Protein AF-A0A438IH77-F1 (afdb_monomer_lite)

Sequence (345 aa):
MLPCVQVPLIQYCQQLASTLSSHDTCFTQAADSLFFMHEGLQQARAPIYDVPSAVEVLLTGTYERLPKCVEDVGVQGTLTGDQQKAALKKLDTLVRSKLLEVSLPKEISEVKVSDGTALLCVNGEFKVLVTLGYRGHLSMWRILHLELLVGERGGLVKLEELRRHALGDDLERRMAAAENPFMMLYSVLHELCVALIMDTVIRQEGVLVSMQMNQDGEADSAGLRTPGLKIVYWLDLDKNSGTSDSGSCPFIKVEPGPDLQIKCLHSTFVIDPLTGKEAEFSLDQNCIDVEKLLLRAICCSRYTRLLEIQKELAKNSQICRTMGMFFYIAMQMNLKLTIKRYPDL

InterPro domains:
  IPR013947 Mediator complex, subunit Med14 [PTHR12809] (4-317)
  IPR055122 Mediator complex subunit MED14, N-terminal [PF08638] (6-133)

Organism: Vitis vinifera (NCBI:txid29760)

Structure (mmCIF, N/CA/C/O backbone):
data_AF-A0A438IH77-F1
#
_entry.id   AF-A0A438IH77-F1
#
loop_
_atom_site.group_PDB
_atom_site.id
_atom_site.type_symbol
_atom_site.label_atom_id
_atom_site.label_alt_id
_atom_site.label_comp_id
_atom_site.label_asym_id
_atom_site.label_entity_id
_atom_site.label_seq_id
_atom_site.pdbx_PDB_ins_code
_atom_site.Cartn_x
_atom_site.Cartn_y
_atom_site.Cartn_z
_atom_site.occupancy
_atom_site.B_iso_or_equiv
_atom_site.auth_seq_id
_atom_site.auth_comp_id
_atom_site.auth_asym_id
_atom_site.auth_atom_id
_atom_site.pdbx_PDB_model_num
ATOM 1 N N . MET A 1 1 ? 105.566 -18.110 -27.036 1.00 47.25 1 MET A N 1
ATOM 2 C CA . MET A 1 1 ? 105.552 -17.068 -28.085 1.00 47.25 1 MET A CA 1
ATOM 3 C C . MET A 1 1 ? 104.489 -17.453 -29.120 1.00 47.25 1 MET A C 1
ATOM 5 O O . MET A 1 1 ? 104.822 -18.070 -30.115 1.00 47.25 1 MET A O 1
ATOM 9 N N . LEU A 1 2 ? 103.201 -17.223 -28.824 1.00 49.31 2 LEU A N 1
ATOM 10 C CA . LEU A 1 2 ? 102.073 -17.577 -29.710 1.00 49.31 2 LEU A CA 1
ATOM 11 C C . LEU A 1 2 ? 100.752 -16.766 -29.541 1.00 49.31 2 LEU A C 1
ATOM 13 O O . LEU A 1 2 ? 99.758 -17.209 -30.100 1.00 49.31 2 LEU A O 1
ATOM 17 N N . PRO A 1 3 ? 100.659 -15.599 -28.851 1.00 53.69 3 PRO A N 1
ATOM 18 C CA . PRO A 1 3 ? 99.380 -14.874 -28.789 1.00 53.69 3 PRO A CA 1
ATOM 19 C C . PRO A 1 3 ? 99.167 -13.818 -29.897 1.00 53.69 3 PRO A C 1
ATOM 21 O O . PRO A 1 3 ? 98.045 -13.360 -30.074 1.00 53.69 3 PRO A O 1
ATOM 24 N N . CYS A 1 4 ? 100.186 -13.413 -30.671 1.00 58.22 4 CYS A N 1
ATOM 25 C CA . CYS A 1 4 ? 100.055 -12.233 -31.549 1.00 58.22 4 CYS A CA 1
ATOM 26 C C . CYS A 1 4 ? 99.428 -12.484 -32.937 1.00 58.22 4 CYS A C 1
ATOM 28 O O . CYS A 1 4 ? 99.018 -11.523 -33.579 1.00 58.22 4 CYS A O 1
ATOM 30 N N . VAL A 1 5 ? 99.318 -13.732 -33.415 1.00 59.69 5 VAL A N 1
ATOM 31 C CA . VAL A 1 5 ? 98.792 -14.019 -34.774 1.00 59.69 5 VAL A CA 1
ATOM 32 C C . VAL A 1 5 ? 97.257 -14.128 -34.805 1.00 59.69 5 VAL A C 1
ATOM 34 O O . VAL A 1 5 ? 96.649 -13.951 -35.853 1.00 59.69 5 VAL A O 1
ATOM 37 N N . GLN A 1 6 ? 96.603 -14.357 -33.660 1.00 61.97 6 GLN A N 1
ATOM 38 C CA . GLN A 1 6 ? 95.138 -14.501 -33.580 1.00 61.97 6 GLN A CA 1
ATOM 39 C C . GLN A 1 6 ? 94.386 -13.178 -33.360 1.00 61.97 6 GLN A C 1
ATOM 41 O O . GLN A 1 6 ? 93.178 -13.120 -33.579 1.00 61.97 6 GLN A O 1
ATOM 46 N N . VAL A 1 7 ? 95.081 -12.104 -32.975 1.00 69.94 7 VAL A N 1
ATOM 47 C CA . VAL A 1 7 ? 94.474 -10.789 -32.698 1.00 69.94 7 VAL A CA 1
ATOM 48 C C . VAL A 1 7 ? 93.730 -10.192 -33.910 1.00 69.94 7 VAL A C 1
ATOM 50 O O . VAL A 1 7 ? 92.605 -9.732 -33.718 1.00 69.94 7 VAL A O 1
ATOM 53 N N . PRO A 1 8 ? 94.251 -10.249 -35.156 1.00 77.50 8 PRO A N 1
ATOM 54 C CA . PRO A 1 8 ? 93.550 -9.698 -36.322 1.00 77.50 8 PRO A CA 1
ATOM 55 C C . PRO A 1 8 ? 92.275 -10.476 -36.673 1.00 77.50 8 PRO A C 1
ATOM 57 O O . PRO A 1 8 ? 91.282 -9.886 -37.087 1.00 77.50 8 PRO A O 1
ATOM 60 N N . LEU A 1 9 ? 92.279 -11.800 -36.472 1.00 80.88 9 LEU A N 1
ATOM 61 C CA . LEU A 1 9 ? 91.113 -12.651 -36.723 1.00 80.88 9 LEU A CA 1
ATOM 62 C C . LEU A 1 9 ? 90.006 -12.377 -35.698 1.00 80.88 9 LEU A C 1
ATOM 64 O O . LEU A 1 9 ? 88.838 -12.280 -36.058 1.00 80.88 9 LEU A O 1
ATOM 68 N N . ILE A 1 10 ? 90.377 -12.199 -34.427 1.00 84.50 10 ILE A N 1
ATOM 69 C CA . ILE A 1 10 ? 89.435 -11.834 -33.364 1.00 84.50 10 ILE A CA 1
ATOM 70 C C . ILE A 1 10 ? 88.845 -10.443 -33.630 1.00 84.50 10 ILE A C 1
ATOM 72 O O . ILE A 1 10 ? 87.636 -10.275 -33.503 1.00 84.50 10 ILE A O 1
ATOM 76 N N . GLN A 1 11 ? 89.657 -9.472 -34.061 1.00 82.38 11 GLN A N 1
ATOM 77 C CA . GLN A 1 11 ? 89.170 -8.144 -34.457 1.00 82.38 11 GLN A CA 1
ATOM 78 C C . GLN A 1 11 ? 88.208 -8.213 -35.649 1.00 82.38 11 GLN A C 1
ATOM 80 O O . GLN A 1 11 ? 87.182 -7.538 -35.641 1.00 82.38 11 GLN A O 1
ATOM 85 N N . TYR A 1 12 ? 88.488 -9.062 -36.640 1.00 88.88 12 TYR A N 1
ATOM 86 C CA . TYR A 1 12 ? 87.591 -9.266 -37.776 1.00 88.88 12 TYR A CA 1
ATOM 87 C C . TYR A 1 12 ? 86.263 -9.912 -37.357 1.00 88.88 12 TYR A C 1
ATOM 89 O O . TYR A 1 12 ? 85.197 -9.432 -37.732 1.00 88.88 12 TYR A O 1
ATOM 97 N N . CYS A 1 13 ? 86.297 -10.946 -36.511 1.00 87.69 13 CYS A N 1
ATOM 98 C CA . CYS A 1 13 ? 85.082 -11.549 -35.961 1.00 87.69 13 CYS A CA 1
ATOM 99 C C . CYS A 1 13 ? 84.282 -10.558 -35.098 1.00 87.69 13 CYS A C 1
ATOM 101 O O . CYS A 1 13 ? 83.056 -10.572 -35.142 1.00 87.69 13 CYS A O 1
ATOM 103 N N . GLN A 1 14 ? 84.950 -9.673 -34.349 1.00 88.94 14 GLN A N 1
ATOM 104 C CA . GLN A 1 14 ? 84.295 -8.599 -33.592 1.00 88.94 14 GLN A CA 1
ATOM 105 C C . GLN A 1 14 ? 83.627 -7.569 -34.512 1.00 88.94 14 GLN A C 1
ATOM 107 O O . GLN A 1 14 ? 82.512 -7.139 -34.223 1.00 88.94 14 GLN A O 1
ATOM 112 N N . GLN A 1 15 ? 84.263 -7.210 -35.630 1.00 92.31 15 GLN A N 1
ATOM 113 C CA . GLN A 1 15 ? 83.662 -6.346 -36.651 1.00 92.31 15 GLN A CA 1
ATOM 114 C C . GLN A 1 15 ? 82.469 -7.020 -37.336 1.00 92.31 15 GLN A C 1
ATOM 116 O O . GLN A 1 15 ? 81.451 -6.378 -37.556 1.00 92.31 15 GLN A O 1
ATOM 121 N N . LEU A 1 16 ? 82.555 -8.317 -37.633 1.00 93.75 16 LEU A N 1
ATOM 122 C CA . LEU A 1 16 ? 81.437 -9.062 -38.214 1.00 93.75 16 LEU A CA 1
ATOM 123 C C . LEU A 1 16 ? 80.263 -9.189 -37.227 1.00 93.75 16 LEU A C 1
ATOM 125 O O . LEU A 1 16 ? 79.101 -9.102 -37.611 1.00 93.75 16 LEU A O 1
ATOM 129 N N . ALA A 1 17 ? 80.554 -9.378 -35.939 1.00 94.00 17 ALA A N 1
ATOM 130 C CA . ALA A 1 17 ? 79.530 -9.415 -34.902 1.00 94.00 17 ALA A CA 1
ATOM 131 C C . ALA A 1 17 ? 78.853 -8.047 -34.724 1.00 94.00 17 ALA A C 1
ATOM 133 O O . ALA A 1 17 ? 77.635 -7.988 -34.554 1.00 94.00 17 ALA A O 1
ATOM 134 N N . SER A 1 18 ? 79.610 -6.946 -34.800 1.00 93.94 18 SER A N 1
ATOM 135 C CA . SER A 1 18 ? 79.034 -5.602 -34.706 1.00 93.94 18 SER A CA 1
ATOM 136 C C . SER A 1 18 ? 78.205 -5.240 -35.937 1.00 93.94 18 SER A C 1
ATOM 138 O O . SER A 1 18 ? 77.130 -4.661 -35.779 1.00 93.94 18 SER A O 1
ATOM 140 N N . THR A 1 19 ? 78.624 -5.634 -37.147 1.00 95.50 19 THR A N 1
ATOM 141 C CA . THR A 1 19 ? 77.800 -5.448 -38.350 1.00 95.50 19 THR A CA 1
ATOM 142 C C . THR A 1 19 ? 76.533 -6.290 -38.282 1.00 95.50 19 THR A C 1
ATOM 144 O O . THR A 1 19 ? 75.451 -5.762 -38.528 1.00 95.50 19 THR A O 1
ATOM 147 N N . LEU A 1 20 ? 76.615 -7.555 -37.861 1.00 95.94 20 LEU A N 1
ATOM 148 C CA . LEU A 1 20 ? 75.432 -8.398 -37.685 1.00 95.94 20 LEU A CA 1
ATOM 149 C C . LEU A 1 20 ? 74.459 -7.803 -36.654 1.00 95.94 20 LEU A C 1
ATOM 151 O O . LEU A 1 20 ? 73.262 -7.729 -36.919 1.00 95.94 20 LEU A O 1
ATOM 155 N N . SER A 1 21 ? 74.966 -7.299 -35.525 1.00 95.38 21 SER A N 1
ATOM 156 C CA . SER A 1 21 ? 74.142 -6.612 -34.521 1.00 95.38 21 SER A CA 1
ATOM 157 C C . SER A 1 21 ? 73.509 -5.324 -35.064 1.00 95.38 21 SER A C 1
ATOM 159 O O . SER A 1 21 ? 72.350 -5.025 -34.772 1.00 95.38 21 SER A O 1
ATOM 161 N N . SER A 1 22 ? 74.227 -4.573 -35.904 1.00 95.44 22 SER A N 1
ATOM 162 C CA . SER A 1 22 ? 73.672 -3.389 -36.570 1.00 95.44 22 SER A CA 1
ATOM 163 C C . SER A 1 22 ? 72.559 -3.739 -37.568 1.00 95.44 22 SER A C 1
ATOM 165 O O . SER A 1 22 ? 71.586 -3.001 -37.690 1.00 95.44 22 SER A O 1
ATOM 167 N N . HIS A 1 23 ? 72.650 -4.890 -38.242 1.00 96.00 23 HIS A N 1
ATOM 168 C CA . HIS A 1 23 ? 71.586 -5.361 -39.128 1.00 96.00 23 HIS A CA 1
ATOM 169 C C . HIS A 1 23 ? 70.345 -5.788 -38.342 1.00 96.00 23 HIS A C 1
ATOM 171 O O . HIS A 1 23 ? 69.239 -5.413 -38.717 1.00 96.00 23 HIS A O 1
ATOM 177 N N . ASP A 1 24 ? 70.523 -6.506 -37.234 1.00 96.31 24 ASP A N 1
ATOM 178 C CA . ASP A 1 24 ? 69.422 -6.944 -36.368 1.00 96.31 24 ASP A CA 1
ATOM 179 C C . ASP A 1 24 ? 68.647 -5.756 -35.767 1.00 96.31 24 ASP A C 1
ATOM 181 O O . ASP A 1 24 ? 67.417 -5.671 -35.850 1.00 96.31 24 ASP A O 1
ATOM 185 N N . THR A 1 25 ? 69.376 -4.754 -35.264 1.00 96.12 25 THR A N 1
ATOM 186 C CA . THR A 1 25 ? 68.765 -3.500 -34.794 1.00 96.12 25 THR A CA 1
ATOM 187 C C . THR A 1 25 ? 68.059 -2.743 -35.921 1.00 96.12 25 THR A C 1
ATOM 189 O O . THR A 1 25 ? 66.958 -2.240 -35.708 1.00 96.12 25 THR A O 1
ATOM 192 N N . CYS A 1 26 ? 68.627 -2.710 -37.131 1.00 96.31 26 CYS A N 1
ATOM 193 C CA . CYS A 1 26 ? 67.995 -2.079 -38.291 1.00 96.31 26 CYS A CA 1
ATOM 194 C C . CYS A 1 26 ? 66.689 -2.782 -38.702 1.00 96.31 26 CYS A C 1
ATOM 196 O O . CYS A 1 26 ? 65.698 -2.105 -38.978 1.00 96.31 26 CYS A O 1
ATOM 198 N N . PHE A 1 27 ? 66.643 -4.119 -38.686 1.00 97.12 27 PHE A N 1
ATOM 199 C CA . PHE A 1 27 ? 65.413 -4.868 -38.960 1.00 97.12 27 PHE A CA 1
ATOM 200 C C . PHE A 1 27 ? 64.329 -4.591 -37.920 1.00 97.12 27 PHE A C 1
ATOM 202 O O . PHE A 1 27 ? 63.173 -4.385 -38.288 1.00 97.12 27 PHE A O 1
ATOM 209 N N . THR A 1 28 ? 64.709 -4.522 -36.644 1.00 96.12 28 THR A N 1
ATOM 210 C CA . THR A 1 28 ? 63.778 -4.197 -35.554 1.00 96.12 28 THR A CA 1
ATOM 211 C C . THR A 1 28 ? 63.211 -2.786 -35.728 1.00 96.12 28 THR A C 1
ATOM 213 O O . THR A 1 28 ? 61.998 -2.604 -35.768 1.00 96.12 28 THR A O 1
ATOM 216 N N . GLN A 1 29 ? 64.075 -1.796 -35.971 1.00 96.81 29 GLN A N 1
ATOM 217 C CA . GLN A 1 29 ? 63.665 -0.406 -36.207 1.00 96.81 29 GLN A CA 1
ATOM 218 C C . GLN A 1 29 ? 62.773 -0.247 -37.445 1.00 96.81 29 GLN A C 1
ATOM 220 O O . GLN A 1 29 ? 61.831 0.548 -37.433 1.00 96.81 29 GLN A O 1
ATOM 225 N N . ALA A 1 30 ? 63.054 -0.983 -38.523 1.00 96.88 30 ALA A N 1
ATOM 226 C CA . ALA A 1 30 ? 62.220 -0.973 -39.719 1.00 96.88 30 ALA A CA 1
ATOM 227 C C . ALA A 1 30 ? 60.836 -1.579 -39.444 1.00 96.88 30 ALA A C 1
ATOM 229 O O . ALA A 1 30 ? 59.831 -1.009 -39.869 1.00 96.88 30 ALA A O 1
ATOM 230 N N . ALA A 1 31 ? 60.773 -2.691 -38.706 1.00 96.75 31 ALA A N 1
ATOM 231 C CA . ALA A 1 31 ? 59.512 -3.308 -38.306 1.00 96.75 31 ALA A CA 1
ATOM 232 C C . ALA A 1 31 ? 58.673 -2.360 -37.434 1.00 96.75 31 ALA A C 1
ATOM 234 O O . ALA A 1 31 ? 57.493 -2.157 -37.723 1.00 96.75 31 ALA A O 1
ATOM 235 N N . ASP A 1 32 ? 59.295 -1.710 -36.448 1.00 96.25 32 ASP A N 1
ATOM 236 C CA . ASP A 1 32 ? 58.636 -0.723 -35.589 1.00 96.25 32 ASP A CA 1
ATOM 237 C C . ASP A 1 32 ? 58.118 0.467 -36.406 1.00 96.25 32 ASP A C 1
ATOM 239 O O . ASP A 1 32 ? 56.962 0.872 -36.277 1.00 96.25 32 ASP A O 1
ATOM 243 N N . SER A 1 33 ? 58.940 0.994 -37.318 1.00 95.00 33 SER A N 1
ATOM 244 C CA . SER A 1 33 ? 58.554 2.113 -38.186 1.00 95.00 33 SER A CA 1
ATOM 245 C C . SER A 1 33 ? 57.350 1.764 -39.066 1.00 95.00 33 SER A C 1
ATOM 247 O O . SER A 1 33 ? 56.437 2.576 -39.216 1.00 95.00 33 SER A O 1
ATOM 249 N N . LEU A 1 34 ? 57.313 0.549 -39.624 1.00 94.88 34 LEU A N 1
ATOM 250 C CA . LEU A 1 34 ? 56.173 0.068 -40.408 1.00 94.88 34 LEU A CA 1
ATOM 251 C C . LEU A 1 34 ? 54.916 -0.115 -39.547 1.00 94.88 34 LEU A C 1
ATOM 253 O O . LEU A 1 34 ? 53.821 0.225 -39.998 1.00 94.88 34 LEU A O 1
ATOM 257 N N . PHE A 1 35 ? 55.062 -0.609 -38.315 1.00 93.12 35 PHE A N 1
ATOM 258 C CA . PHE A 1 35 ? 53.950 -0.776 -37.380 1.00 93.12 35 PHE A CA 1
ATOM 259 C C . PHE A 1 35 ? 53.306 0.568 -37.012 1.00 93.12 35 PHE A C 1
ATOM 261 O O . PHE A 1 35 ? 52.091 0.720 -37.138 1.00 93.12 35 PHE A O 1
ATOM 268 N N . PHE A 1 36 ? 54.109 1.571 -36.646 1.00 91.25 36 PHE A N 1
ATOM 269 C CA . PHE A 1 36 ? 53.591 2.906 -36.330 1.00 91.25 36 PHE A CA 1
ATOM 270 C C . PHE A 1 36 ? 53.016 3.617 -37.561 1.00 91.25 36 PHE A C 1
ATOM 272 O O . PHE A 1 36 ? 51.991 4.295 -37.474 1.00 91.25 36 PHE A O 1
ATOM 279 N N . MET A 1 37 ? 53.616 3.426 -38.740 1.00 93.00 37 MET A N 1
ATOM 280 C CA . MET A 1 37 ? 53.087 3.997 -39.980 1.00 93.00 37 MET A CA 1
ATOM 281 C C . MET A 1 37 ? 51.720 3.408 -40.357 1.00 93.00 37 MET A C 1
ATOM 283 O O . MET A 1 37 ? 50.885 4.122 -40.913 1.00 93.00 37 MET A O 1
ATOM 287 N N . HIS A 1 38 ? 51.454 2.137 -40.044 1.00 91.69 38 HIS A N 1
ATOM 288 C CA . HIS A 1 38 ? 50.154 1.515 -40.303 1.00 91.69 38 HIS A CA 1
ATOM 289 C C . HIS A 1 38 ? 49.007 2.224 -39.560 1.00 91.69 38 HIS A C 1
ATOM 291 O O . HIS A 1 38 ? 47.951 2.431 -40.155 1.00 91.69 38 HIS A O 1
ATOM 297 N N . GLU A 1 39 ? 49.212 2.667 -38.317 1.00 85.44 39 GLU A N 1
ATOM 298 C CA . GLU A 1 39 ? 48.204 3.446 -37.581 1.00 85.44 39 GLU A CA 1
ATOM 299 C C . GLU A 1 39 ? 47.932 4.800 -38.261 1.00 85.44 39 GLU A C 1
ATOM 301 O O . GLU A 1 39 ? 46.777 5.170 -38.485 1.00 85.44 39 GLU A O 1
ATOM 306 N N . GLY A 1 40 ? 48.988 5.496 -38.696 1.00 85.88 40 GLY A N 1
ATOM 307 C CA . GLY A 1 40 ? 48.857 6.741 -39.459 1.00 85.88 40 GLY A CA 1
ATOM 308 C C . GLY A 1 40 ? 48.126 6.553 -40.796 1.00 85.88 40 GLY A C 1
ATOM 309 O O . GLY A 1 40 ? 47.299 7.381 -41.179 1.00 85.88 40 GLY A O 1
ATOM 310 N N . LEU A 1 41 ? 48.362 5.433 -41.488 1.00 87.69 41 LEU A N 1
ATOM 311 C CA . LEU A 1 41 ? 47.649 5.078 -42.720 1.00 87.69 41 LEU A CA 1
ATOM 312 C C . LEU A 1 41 ? 46.167 4.771 -42.471 1.00 87.69 41 LEU A C 1
ATOM 314 O O . LEU A 1 41 ? 45.327 5.129 -43.298 1.00 87.69 41 LEU A O 1
ATOM 318 N N . GLN A 1 42 ? 45.824 4.140 -41.343 1.00 82.44 42 GLN A N 1
ATOM 319 C CA . GLN A 1 42 ? 44.426 3.921 -40.966 1.00 82.44 42 GLN A CA 1
ATOM 320 C C . GLN A 1 42 ? 43.691 5.242 -40.719 1.00 82.44 42 GLN A C 1
ATOM 322 O O . GLN A 1 42 ? 42.550 5.379 -41.152 1.00 82.44 42 GLN A O 1
ATOM 327 N N . GLN A 1 43 ? 44.349 6.224 -40.097 1.00 81.56 43 GLN A N 1
ATOM 328 C CA . GLN A 1 43 ? 43.780 7.559 -39.881 1.00 81.56 43 GLN A CA 1
ATOM 329 C C . GLN A 1 43 ? 43.646 8.367 -41.181 1.00 81.56 43 GLN A C 1
ATOM 331 O O . GLN A 1 43 ? 42.709 9.147 -41.330 1.00 81.56 43 GLN A O 1
ATOM 336 N N . ALA A 1 44 ? 44.556 8.170 -42.141 1.00 85.94 44 ALA A N 1
ATOM 337 C CA . ALA A 1 44 ? 44.488 8.810 -43.456 1.00 85.94 44 ALA A CA 1
ATOM 338 C C . ALA A 1 44 ? 43.396 8.215 -44.364 1.00 85.94 44 ALA A C 1
ATOM 340 O O . ALA A 1 44 ? 43.005 8.833 -45.358 1.00 85.94 44 ALA A O 1
ATOM 341 N N . ARG A 1 45 ? 42.900 7.011 -44.053 1.00 85.44 45 ARG A N 1
ATOM 342 C CA . ARG A 1 45 ? 41.809 6.384 -44.798 1.00 85.44 45 ARG A CA 1
ATOM 343 C C . ARG A 1 45 ? 40.496 7.093 -44.469 1.00 85.44 45 ARG A C 1
ATOM 345 O O . ARG A 1 45 ? 40.120 7.212 -43.308 1.00 85.44 45 ARG A O 1
ATOM 352 N N . ALA A 1 46 ? 39.764 7.509 -45.502 1.00 82.06 46 ALA A N 1
ATOM 353 C CA . ALA A 1 46 ? 38.427 8.063 -45.320 1.00 82.06 46 ALA A CA 1
ATOM 354 C C . ALA A 1 46 ? 37.532 7.060 -44.558 1.00 82.06 46 ALA A C 1
ATOM 356 O O . ALA A 1 46 ? 37.514 5.874 -44.921 1.00 82.06 46 ALA A O 1
ATOM 357 N N . PRO A 1 47 ? 36.790 7.508 -43.528 1.00 81.62 47 PRO A N 1
ATOM 358 C CA . PRO A 1 47 ? 35.813 6.670 -42.852 1.00 81.62 47 PRO A CA 1
ATOM 359 C C . PRO A 1 47 ? 34.780 6.120 -43.836 1.00 81.62 47 PRO A C 1
ATOM 361 O O . PRO A 1 47 ? 34.448 6.750 -44.841 1.00 81.62 47 PRO A O 1
ATOM 364 N N . ILE A 1 48 ? 34.232 4.946 -43.531 1.00 82.75 48 ILE A N 1
ATOM 365 C CA . ILE A 1 48 ? 33.068 4.437 -44.255 1.00 82.75 48 ILE A CA 1
ATOM 366 C C . ILE A 1 48 ? 31.859 5.235 -43.762 1.00 82.75 48 ILE A C 1
ATOM 368 O O . ILE A 1 48 ? 31.445 5.091 -42.614 1.00 82.75 48 ILE A O 1
ATOM 372 N N . TYR A 1 49 ? 31.327 6.105 -44.617 1.00 84.81 49 TYR A N 1
ATOM 373 C CA . TYR A 1 49 ? 30.163 6.921 -44.288 1.00 84.81 49 TYR A CA 1
ATOM 374 C C . TYR A 1 49 ? 28.880 6.087 -44.352 1.00 84.81 49 TYR A C 1
ATOM 376 O O . TYR A 1 49 ? 28.589 5.458 -45.372 1.00 84.81 49 TYR A O 1
ATOM 384 N N . ASP A 1 50 ? 28.083 6.126 -43.287 1.00 84.56 50 ASP A N 1
ATOM 385 C CA . ASP A 1 50 ? 26.761 5.499 -43.240 1.00 84.56 50 ASP A CA 1
ATOM 386 C C . ASP A 1 50 ? 25.709 6.402 -43.902 1.00 84.56 50 ASP A C 1
ATOM 388 O O . ASP A 1 50 ? 24.909 7.084 -43.258 1.00 84.56 50 ASP A O 1
ATOM 392 N N . VAL A 1 51 ? 25.765 6.446 -45.235 1.00 87.88 51 VAL A N 1
ATOM 393 C CA . VAL A 1 51 ? 24.842 7.237 -46.058 1.00 87.88 51 VAL A CA 1
ATOM 394 C C . VAL A 1 51 ? 23.377 6.822 -45.849 1.00 87.88 51 VAL A C 1
ATOM 396 O O . VAL A 1 51 ? 22.547 7.720 -45.723 1.00 87.88 51 VAL A O 1
ATOM 399 N N . PRO A 1 52 ? 23.012 5.523 -45.763 1.00 85.38 52 PRO A N 1
ATOM 400 C CA . PRO A 1 52 ? 21.627 5.126 -45.514 1.00 85.38 52 PRO A CA 1
ATOM 401 C C . PRO A 1 52 ? 21.044 5.700 -44.219 1.00 85.38 52 PRO A C 1
ATOM 403 O O . PRO A 1 52 ? 19.933 6.227 -44.246 1.00 85.38 52 PRO A O 1
ATOM 406 N N . SER A 1 53 ? 21.780 5.641 -43.105 1.00 81.62 53 SER A N 1
ATOM 407 C CA . SER A 1 53 ? 21.305 6.214 -41.838 1.00 81.62 53 SER A CA 1
ATOM 408 C C . SER A 1 53 ? 21.261 7.742 -41.884 1.00 81.62 53 SER A C 1
ATOM 410 O O . SER A 1 53 ? 20.320 8.342 -41.374 1.00 81.62 53 SER A O 1
ATOM 412 N N . ALA A 1 54 ? 22.224 8.390 -42.551 1.00 84.44 54 ALA A N 1
ATOM 413 C CA . ALA A 1 54 ? 22.197 9.842 -42.740 1.00 84.44 54 ALA A CA 1
ATOM 414 C C . ALA A 1 54 ? 20.971 10.305 -43.550 1.00 84.44 54 ALA A C 1
ATOM 416 O O . ALA A 1 54 ? 20.364 11.321 -43.218 1.00 84.44 54 ALA A O 1
ATOM 417 N N . VAL A 1 55 ? 20.583 9.553 -44.586 1.00 88.00 55 VAL A N 1
ATOM 418 C CA . VAL A 1 55 ? 19.375 9.826 -45.382 1.00 88.00 55 VAL A CA 1
ATOM 419 C C . VAL A 1 55 ? 18.112 9.643 -44.544 1.00 88.00 55 VAL A C 1
ATOM 421 O O . VAL A 1 55 ? 17.213 10.473 -44.623 1.00 88.00 55 VAL A O 1
ATOM 424 N N . GLU A 1 56 ? 18.050 8.594 -43.726 1.00 84.81 56 GLU A N 1
ATOM 425 C CA . GLU A 1 56 ? 16.924 8.344 -42.823 1.00 84.81 56 GLU A CA 1
ATOM 426 C C . GLU A 1 56 ? 16.732 9.512 -41.853 1.00 84.81 56 GLU A C 1
ATOM 428 O O . GLU A 1 56 ? 15.674 10.130 -41.863 1.00 84.81 56 GLU A O 1
ATOM 433 N N . VAL A 1 57 ? 17.783 9.904 -41.126 1.00 84.88 57 VAL A N 1
ATOM 434 C CA . VAL A 1 57 ? 17.750 11.041 -40.190 1.00 84.88 57 VAL A CA 1
ATOM 435 C C . VAL A 1 57 ? 17.353 12.339 -40.887 1.00 84.88 57 VAL A C 1
ATOM 437 O O . VAL A 1 57 ? 16.631 13.150 -40.312 1.00 84.88 57 VAL A O 1
ATOM 440 N N . LEU A 1 58 ? 17.801 12.548 -42.125 1.00 86.44 58 LEU A N 1
ATOM 441 C CA . LEU A 1 58 ? 17.461 13.740 -42.898 1.00 86.44 58 LEU A CA 1
ATOM 442 C C . LEU A 1 58 ? 15.981 13.761 -43.313 1.00 86.44 58 LEU A C 1
ATOM 444 O O . LEU A 1 58 ? 15.390 14.837 -43.380 1.00 86.44 58 LEU A O 1
ATOM 448 N N . LEU A 1 59 ? 15.381 12.597 -43.578 1.00 86.75 59 LEU A N 1
ATOM 449 C CA . LEU A 1 59 ? 13.981 12.473 -43.994 1.00 86.75 59 LEU A CA 1
ATOM 450 C C . LEU A 1 59 ? 13.001 12.435 -42.815 1.00 86.75 59 LEU A C 1
ATOM 452 O O . LEU A 1 59 ? 11.960 13.086 -42.875 1.00 86.75 59 LEU A O 1
ATOM 456 N N . THR A 1 60 ? 13.299 11.671 -41.764 1.00 81.69 60 THR A N 1
ATOM 457 C CA . THR A 1 60 ? 12.409 11.475 -40.606 1.00 81.69 60 THR A CA 1
ATOM 458 C C . THR A 1 60 ? 12.694 12.454 -39.469 1.00 81.69 60 THR A C 1
ATOM 460 O O . THR A 1 60 ? 11.840 12.664 -38.611 1.00 81.69 60 THR A O 1
ATOM 463 N N . GLY A 1 61 ? 13.879 13.074 -39.447 1.00 76.50 61 GLY A N 1
ATOM 464 C CA . GLY A 1 61 ? 14.338 13.924 -38.346 1.00 76.50 61 GLY A CA 1
ATOM 465 C C . GLY A 1 61 ? 14.747 13.148 -37.088 1.00 76.50 61 GLY A C 1
ATOM 466 O O . GLY A 1 61 ? 15.123 13.765 -36.092 1.00 76.50 61 GLY A O 1
ATOM 467 N N . THR A 1 62 ? 14.685 11.811 -37.108 1.00 72.25 62 THR A N 1
ATOM 468 C CA . THR A 1 62 ? 14.949 10.941 -35.952 1.00 72.25 62 THR A CA 1
ATOM 469 C C . THR A 1 62 ? 15.742 9.698 -36.356 1.00 72.25 62 THR A C 1
ATOM 471 O O . THR A 1 62 ? 15.595 9.196 -37.464 1.00 72.25 62 THR A O 1
ATOM 474 N N . TYR A 1 63 ? 16.560 9.163 -35.447 1.00 72.25 63 TYR A N 1
ATOM 475 C CA . TYR A 1 63 ? 17.218 7.865 -35.638 1.00 72.25 63 TYR A CA 1
ATOM 476 C C . TYR A 1 63 ? 16.248 6.732 -35.269 1.00 72.25 63 TYR A C 1
ATOM 478 O O . TYR A 1 63 ? 16.003 6.528 -34.081 1.00 72.25 63 TYR A O 1
ATOM 486 N N . GLU A 1 64 ? 15.715 5.973 -36.235 1.00 66.06 64 GLU A N 1
ATOM 487 C CA . GLU A 1 64 ? 14.875 4.802 -35.910 1.00 66.06 64 GLU A CA 1
ATOM 488 C C . GLU A 1 64 ? 15.728 3.557 -35.617 1.00 66.06 64 GLU A C 1
ATOM 490 O O . GLU A 1 64 ? 15.341 2.691 -34.832 1.00 66.06 64 GLU A O 1
ATOM 495 N N . ARG A 1 65 ? 16.935 3.482 -36.192 1.00 66.69 65 ARG A N 1
ATOM 496 C CA . ARG A 1 65 ? 17.887 2.373 -36.007 1.00 66.69 65 ARG A CA 1
ATOM 497 C C . ARG A 1 65 ? 18.967 2.687 -34.973 1.00 66.69 65 ARG A C 1
ATOM 499 O O . ARG A 1 65 ? 20.161 2.677 -35.271 1.00 66.69 65 ARG A O 1
ATOM 506 N N . LEU A 1 66 ? 18.549 2.969 -33.743 1.00 65.44 66 LEU A N 1
ATOM 507 C CA . LEU A 1 66 ? 19.477 3.143 -32.625 1.00 65.44 66 LEU A CA 1
ATOM 508 C C . LEU A 1 66 ? 20.201 1.819 -32.298 1.00 65.44 66 LEU A C 1
ATOM 510 O O . LEU A 1 66 ? 19.567 0.760 -32.250 1.00 65.44 66 LEU A O 1
ATOM 514 N N . PRO A 1 67 ? 21.525 1.841 -32.053 1.00 65.69 67 PRO A N 1
ATOM 515 C CA . PRO A 1 67 ? 22.235 0.686 -31.522 1.00 65.69 67 PRO A CA 1
ATOM 516 C C . PRO A 1 67 ? 21.619 0.250 -30.188 1.00 65.69 67 PRO A C 1
ATOM 518 O O . PRO A 1 67 ? 21.367 1.085 -29.320 1.00 65.69 67 PRO A O 1
ATOM 521 N N . LYS A 1 68 ? 21.438 -1.062 -29.991 1.00 60.03 68 LYS A N 1
ATOM 522 C CA . LYS A 1 68 ? 20.812 -1.634 -28.780 1.00 60.03 68 LYS A CA 1
ATOM 523 C C . LYS A 1 68 ? 21.467 -1.187 -27.464 1.00 60.03 68 LYS A C 1
ATOM 525 O O . LYS A 1 68 ? 20.817 -1.190 -26.432 1.00 60.03 68 LYS A O 1
ATOM 530 N N . CYS A 1 69 ? 22.735 -0.775 -27.491 1.00 56.81 69 CYS A N 1
ATOM 531 C CA . CYS A 1 69 ? 23.447 -0.261 -26.319 1.00 56.81 69 CYS A CA 1
ATOM 532 C C . CYS A 1 69 ? 22.963 1.119 -25.832 1.00 56.81 69 CYS A C 1
ATOM 534 O O . CYS A 1 69 ? 23.322 1.515 -24.729 1.00 56.81 69 CYS A O 1
ATOM 536 N N . VAL A 1 70 ? 22.163 1.855 -26.614 1.00 60.22 70 VAL A N 1
ATOM 537 C CA . VAL A 1 70 ? 21.590 3.147 -26.189 1.00 60.22 70 VAL A CA 1
ATOM 538 C C . VAL A 1 70 ? 20.318 2.962 -25.350 1.00 60.22 70 VAL A C 1
ATOM 540 O O . VAL A 1 70 ? 19.975 3.847 -24.568 1.00 60.22 70 VAL A O 1
ATOM 543 N N . GLU A 1 71 ? 19.651 1.805 -25.431 1.00 56.12 71 GLU A N 1
ATOM 544 C CA . GLU A 1 71 ? 18.488 1.491 -24.581 1.00 56.12 71 GLU A CA 1
ATOM 545 C C . GLU A 1 71 ? 18.855 1.478 -23.083 1.00 56.12 71 GLU A C 1
ATOM 547 O O . GLU A 1 71 ? 18.036 1.870 -22.250 1.00 56.12 71 GLU A O 1
ATOM 552 N N . ASP A 1 72 ? 20.109 1.150 -22.746 1.00 56.44 72 ASP A N 1
ATOM 553 C CA . ASP A 1 72 ? 20.639 1.175 -21.373 1.00 56.44 72 ASP A CA 1
ATOM 554 C C . ASP A 1 72 ? 20.854 2.597 -20.811 1.00 56.44 72 ASP A C 1
ATOM 556 O O . ASP A 1 72 ? 21.053 2.760 -19.607 1.00 56.44 72 ASP A O 1
ATOM 560 N N . VAL A 1 73 ? 20.800 3.647 -21.643 1.00 58.06 73 VAL A N 1
ATOM 561 C CA . VAL A 1 73 ? 21.138 5.035 -21.248 1.00 58.06 73 VAL A CA 1
ATOM 562 C C . VAL A 1 73 ? 19.895 5.890 -20.930 1.00 58.06 73 VAL A C 1
ATOM 564 O O . VAL A 1 73 ? 20.000 7.063 -20.582 1.00 58.06 73 VAL A O 1
ATOM 567 N N . GLY A 1 74 ? 18.702 5.289 -20.907 1.00 53.53 74 GLY A N 1
ATOM 568 C CA . GLY A 1 74 ? 17.629 5.790 -20.040 1.00 53.53 74 GLY A CA 1
ATOM 569 C C . GLY A 1 74 ? 16.813 6.979 -20.551 1.00 53.53 74 GLY A C 1
ATOM 570 O O . GLY A 1 74 ? 16.428 7.837 -19.758 1.00 53.53 74 GLY A O 1
ATOM 571 N N . VAL A 1 75 ? 16.447 7.006 -21.834 1.00 56.03 75 VAL A N 1
ATOM 572 C CA . VAL A 1 75 ? 15.331 7.852 -22.290 1.00 56.03 75 VAL A CA 1
ATOM 573 C C . VAL A 1 75 ? 14.359 7.002 -23.098 1.00 56.03 75 VAL A C 1
ATOM 575 O O . VAL A 1 75 ? 14.468 6.877 -24.314 1.00 56.03 75 VAL A O 1
ATOM 578 N N . GLN A 1 76 ? 13.396 6.388 -22.409 1.00 59.31 76 GLN A N 1
ATOM 579 C CA . GLN A 1 76 ? 12.219 5.856 -23.091 1.00 59.31 76 GLN A CA 1
ATOM 580 C C . GLN A 1 76 ? 11.403 7.033 -23.632 1.00 59.31 76 GLN A C 1
ATOM 582 O O . GLN A 1 76 ? 11.143 7.996 -22.909 1.00 59.31 76 GLN A O 1
ATOM 587 N N . GLY A 1 77 ? 11.025 6.971 -24.911 1.00 62.38 77 GLY A N 1
ATOM 588 C CA . GLY A 1 77 ? 10.199 7.997 -25.540 1.00 62.38 77 GLY A CA 1
ATOM 589 C C . GLY A 1 77 ? 8.875 8.177 -24.795 1.00 62.38 77 GLY A C 1
ATOM 590 O O . GLY A 1 77 ? 8.223 7.206 -24.411 1.00 62.38 77 GLY A O 1
ATOM 591 N N . THR A 1 78 ? 8.474 9.428 -24.583 1.00 62.19 78 THR A N 1
ATOM 592 C CA . THR A 1 78 ? 7.187 9.773 -23.978 1.00 62.19 78 THR A CA 1
ATOM 593 C C . THR A 1 78 ? 6.060 9.246 -24.867 1.00 62.19 78 THR A C 1
ATOM 595 O O . THR A 1 78 ? 5.954 9.626 -26.033 1.00 62.19 78 THR A O 1
ATOM 598 N N . LEU A 1 79 ? 5.216 8.359 -24.334 1.00 70.69 79 LEU A N 1
ATOM 599 C CA . LEU A 1 79 ? 4.074 7.817 -25.073 1.00 70.69 79 LEU A CA 1
ATOM 600 C C . LEU A 1 79 ? 3.126 8.951 -25.487 1.00 70.69 79 LEU A C 1
ATOM 602 O O . LEU A 1 79 ? 2.772 9.807 -24.675 1.00 70.69 79 LEU A O 1
ATOM 606 N N . THR A 1 80 ? 2.668 8.940 -26.739 1.00 80.56 80 THR A N 1
ATOM 607 C CA . THR A 1 80 ? 1.612 9.855 -27.197 1.00 80.56 80 THR A CA 1
ATOM 608 C C . THR A 1 80 ? 0.318 9.577 -26.419 1.00 80.56 80 THR A C 1
ATOM 610 O O . THR A 1 80 ? 0.042 8.427 -26.078 1.00 80.56 80 THR A O 1
ATOM 613 N N . GLY A 1 81 ? -0.514 10.593 -26.159 1.00 81.12 81 GLY A N 1
ATOM 614 C CA . GLY A 1 81 ? -1.717 10.450 -25.318 1.00 81.12 81 GLY A CA 1
ATOM 615 C C . GLY A 1 81 ? -2.677 9.325 -25.744 1.00 81.12 81 GLY A C 1
ATOM 616 O O . GLY A 1 81 ? -3.275 8.665 -24.893 1.00 81.12 81 GLY A O 1
ATOM 617 N N . ASP A 1 82 ? -2.777 9.035 -27.043 1.00 82.25 82 ASP A N 1
ATOM 618 C CA . ASP A 1 82 ? -3.592 7.923 -27.554 1.00 82.25 82 ASP A CA 1
ATOM 619 C C . ASP A 1 82 ? -2.962 6.551 -27.270 1.00 82.25 82 ASP A C 1
ATOM 621 O O . ASP A 1 82 ? -3.657 5.608 -26.880 1.00 82.25 82 ASP A O 1
ATOM 625 N N . GLN A 1 83 ? -1.634 6.447 -27.384 1.00 86.38 83 GLN A N 1
ATOM 626 C CA . GLN A 1 83 ? -0.888 5.242 -27.016 1.00 86.38 83 GLN A CA 1
ATOM 627 C C . GLN A 1 83 ? -0.946 5.000 -25.505 1.00 86.38 83 GLN A C 1
ATOM 629 O O . GLN A 1 83 ? -1.119 3.858 -25.080 1.00 86.38 83 GLN A O 1
ATOM 634 N N . GLN A 1 84 ? -0.884 6.062 -24.697 1.00 87.38 84 GLN A N 1
ATOM 635 C CA . GLN A 1 84 ? -1.025 5.983 -23.245 1.00 87.38 84 GLN A CA 1
ATOM 636 C C . GLN A 1 84 ? -2.400 5.435 -22.853 1.00 87.38 84 GLN A C 1
ATOM 638 O O . GLN A 1 84 ? -2.477 4.479 -22.089 1.00 87.38 84 GLN A O 1
ATOM 643 N N . LYS A 1 85 ? -3.492 5.968 -23.416 1.00 87.06 85 LYS A N 1
ATOM 644 C CA . LYS A 1 85 ? -4.851 5.464 -23.142 1.00 87.06 85 LYS A CA 1
ATOM 645 C C . LYS A 1 85 ? -5.006 3.992 -23.523 1.00 87.06 85 LYS A C 1
ATOM 647 O O . LYS A 1 85 ? -5.582 3.211 -22.764 1.00 87.06 85 LYS A O 1
ATOM 652 N N . ALA A 1 86 ? -4.467 3.592 -24.676 1.00 89.06 86 ALA A N 1
ATOM 653 C CA . ALA A 1 86 ? -4.478 2.195 -25.098 1.00 89.06 86 ALA A CA 1
ATOM 654 C C . ALA A 1 86 ? -3.658 1.298 -24.151 1.00 89.06 86 ALA A C 1
ATOM 656 O O . ALA A 1 86 ? -4.098 0.197 -23.816 1.00 89.06 86 ALA A O 1
ATOM 657 N N . ALA A 1 87 ? -2.496 1.768 -23.690 1.00 87.44 87 ALA A N 1
ATOM 658 C CA . ALA A 1 87 ? -1.652 1.060 -22.731 1.00 87.44 87 ALA A CA 1
ATOM 659 C C . ALA A 1 87 ? -2.324 0.927 -21.356 1.00 87.44 87 ALA A C 1
ATOM 661 O O . ALA A 1 87 ? -2.351 -0.172 -20.808 1.00 87.44 87 ALA A O 1
ATOM 662 N N . LEU A 1 88 ? -2.947 1.991 -20.840 1.00 88.88 88 LEU A N 1
ATOM 663 C CA . LEU A 1 88 ? -3.686 1.966 -19.574 1.00 88.88 88 LEU A CA 1
ATOM 664 C C . LEU A 1 88 ? -4.859 0.986 -19.622 1.00 88.88 88 LEU A C 1
ATOM 666 O O . LEU A 1 88 ? -5.071 0.244 -18.670 1.00 88.88 88 LEU A O 1
ATOM 670 N N . LYS A 1 89 ? -5.575 0.898 -20.751 1.00 89.75 89 LYS A N 1
ATOM 671 C CA . LYS A 1 89 ? -6.647 -0.094 -20.928 1.00 89.75 89 LYS A CA 1
ATOM 672 C C . LYS A 1 89 ? -6.118 -1.534 -20.905 1.00 89.75 89 LYS A C 1
ATOM 674 O O . LYS A 1 89 ? -6.751 -2.421 -20.327 1.00 89.75 89 LYS A O 1
ATOM 679 N N . LYS A 1 90 ? -4.956 -1.782 -21.521 1.00 89.69 90 LYS A N 1
ATOM 680 C CA . LYS A 1 90 ? -4.282 -3.090 -21.451 1.00 89.69 90 LYS A CA 1
ATOM 681 C C . LYS A 1 90 ? -3.843 -3.400 -20.021 1.00 89.69 90 LYS A C 1
ATOM 683 O O . LYS A 1 90 ? -4.079 -4.508 -19.552 1.00 89.69 90 LYS A O 1
ATOM 688 N N . LEU A 1 91 ? -3.268 -2.421 -19.325 1.00 89.44 91 LEU A N 1
ATOM 689 C CA . LEU A 1 91 ? -2.833 -2.569 -17.940 1.00 89.44 91 LEU A CA 1
ATOM 690 C C . LEU A 1 91 ? -4.017 -2.832 -17.003 1.00 89.44 91 LEU A C 1
ATOM 692 O O . LEU A 1 91 ? -3.939 -3.745 -16.195 1.00 89.44 91 LEU A O 1
ATOM 696 N N . ASP A 1 92 ? -5.139 -2.129 -17.164 1.00 91.69 92 ASP A N 1
ATOM 697 C CA . ASP A 1 92 ? -6.376 -2.374 -16.406 1.00 91.69 92 ASP A CA 1
ATOM 698 C C . ASP A 1 92 ? -6.868 -3.817 -16.588 1.00 91.69 92 ASP A C 1
ATOM 700 O O . ASP A 1 92 ? -7.218 -4.494 -15.623 1.00 91.69 92 ASP A O 1
ATOM 704 N N . THR A 1 93 ? -6.808 -4.328 -17.821 1.00 90.56 93 THR A N 1
ATOM 705 C CA . THR A 1 93 ? -7.175 -5.720 -18.122 1.00 90.56 93 THR A CA 1
ATOM 706 C C . THR A 1 93 ? -6.235 -6.712 -17.426 1.00 90.56 93 THR A C 1
ATOM 708 O O . THR A 1 93 ? -6.708 -7.676 -16.828 1.00 90.56 93 THR A O 1
ATOM 711 N N . LEU A 1 94 ? -4.920 -6.458 -17.453 1.00 89.69 94 LEU A N 1
ATOM 712 C CA . LEU A 1 94 ? -3.908 -7.301 -16.803 1.00 89.69 94 LEU A CA 1
ATOM 713 C C . LEU A 1 94 ? -4.005 -7.272 -15.273 1.00 89.69 94 LEU A C 1
ATOM 715 O O . LEU A 1 94 ? -3.890 -8.307 -14.620 1.00 89.69 94 LEU A O 1
ATOM 719 N N . VAL A 1 95 ? -4.236 -6.095 -14.689 1.00 91.31 95 VAL A N 1
ATOM 720 C CA . VAL A 1 95 ? -4.424 -5.935 -13.243 1.00 91.31 95 VAL A CA 1
ATOM 721 C C . VAL A 1 95 ? -5.663 -6.701 -12.797 1.00 91.31 95 VAL A C 1
ATOM 723 O O . VAL A 1 95 ? -5.586 -7.460 -11.834 1.00 91.31 95 VAL A O 1
ATOM 726 N N . ARG A 1 96 ? -6.786 -6.582 -13.521 1.00 90.75 96 ARG A N 1
ATOM 727 C CA . ARG A 1 96 ? -8.010 -7.343 -13.222 1.00 90.75 96 ARG A CA 1
ATOM 728 C C . ARG A 1 96 ? -7.791 -8.847 -13.326 1.00 90.75 96 ARG A C 1
ATOM 730 O O . ARG A 1 96 ? -8.212 -9.564 -12.425 1.00 90.75 96 ARG A O 1
ATOM 737 N N . SER A 1 97 ? -7.134 -9.331 -14.383 1.00 89.81 97 SER A N 1
ATOM 738 C CA . SER A 1 97 ? -6.871 -10.768 -14.521 1.00 89.81 97 SER A CA 1
ATOM 739 C C . SER A 1 97 ? -5.982 -11.278 -13.391 1.00 89.81 97 SER A C 1
ATOM 741 O O . SER A 1 97 ? -6.282 -12.311 -12.804 1.00 89.81 97 SER A O 1
ATOM 743 N N . LYS A 1 98 ? -4.935 -10.527 -13.022 1.00 87.31 98 LYS A N 1
ATOM 744 C CA . LYS A 1 98 ? -4.035 -10.931 -11.939 1.00 87.31 98 LYS A CA 1
ATOM 745 C C . LYS A 1 98 ? -4.715 -10.895 -10.574 1.00 87.31 98 LYS A C 1
ATOM 747 O O . LYS A 1 98 ? -4.463 -11.764 -9.749 1.00 87.31 98 LYS A O 1
ATOM 752 N N . LEU A 1 99 ? -5.596 -9.928 -10.338 1.00 87.62 99 LEU A N 1
ATOM 753 C CA . LEU A 1 99 ? -6.344 -9.821 -9.088 1.00 87.62 99 LEU A CA 1
ATOM 754 C C . LEU A 1 99 ? -7.319 -10.994 -8.883 1.00 87.62 99 LEU A C 1
ATOM 756 O O . LEU A 1 99 ? -7.578 -11.360 -7.745 1.00 87.62 99 LEU A O 1
ATOM 760 N N . LEU A 1 100 ? -7.809 -11.616 -9.962 1.00 86.25 100 LEU A N 1
ATOM 761 C CA . LEU A 1 100 ? -8.623 -12.838 -9.891 1.00 86.25 100 LEU A CA 1
ATOM 762 C C . LEU A 1 100 ? -7.802 -14.099 -9.570 1.00 86.25 100 LEU A C 1
ATOM 764 O O . LEU A 1 100 ? -8.353 -15.059 -9.041 1.00 86.25 100 LEU A O 1
ATOM 768 N N . GLU A 1 101 ? -6.508 -14.115 -9.899 1.00 85.75 101 GLU A N 1
ATOM 769 C CA . GLU A 1 101 ? -5.616 -15.245 -9.598 1.00 85.75 101 GLU A CA 1
ATOM 770 C C . GLU A 1 101 ? -5.151 -15.262 -8.136 1.00 85.75 101 GLU A C 1
ATOM 772 O O . GLU A 1 101 ? -4.800 -16.319 -7.614 1.00 85.75 101 GLU A O 1
ATOM 777 N N . VAL A 1 102 ? -5.098 -14.098 -7.483 1.00 83.50 102 VAL A N 1
ATOM 778 C CA . VAL A 1 102 ? -4.530 -13.955 -6.138 1.00 83.50 102 VAL A CA 1
ATOM 779 C C . VAL A 1 102 ? -5.627 -14.008 -5.077 1.00 83.50 102 VAL A C 1
ATOM 781 O O . VAL A 1 102 ? -6.700 -13.430 -5.238 1.00 83.50 102 VAL A O 1
ATOM 784 N N . SER A 1 103 ? -5.342 -14.667 -3.953 1.00 82.31 103 SER A N 1
ATOM 785 C CA . SER A 1 103 ? -6.237 -14.667 -2.797 1.00 82.31 103 SER A CA 1
ATOM 786 C C . SER A 1 103 ? -6.239 -13.298 -2.099 1.00 82.31 103 SER A C 1
ATOM 788 O O . SER A 1 103 ? -5.190 -12.746 -1.755 1.00 82.31 103 SER A O 1
ATOM 790 N N . LEU A 1 104 ? -7.433 -12.732 -1.908 1.00 85.38 104 LEU A N 1
ATOM 791 C CA . LEU A 1 104 ? -7.637 -11.488 -1.166 1.00 85.38 104 LEU A CA 1
ATOM 792 C C . LEU A 1 104 ? -8.145 -11.803 0.253 1.00 85.38 104 LEU A C 1
ATOM 794 O O . LEU A 1 104 ? -9.045 -12.639 0.390 1.00 85.38 104 LEU A O 1
ATOM 798 N N . PRO A 1 105 ? -7.606 -11.139 1.295 1.00 84.44 105 PRO A N 1
ATOM 799 C CA . PRO A 1 105 ? -8.174 -11.176 2.640 1.00 84.44 105 PRO A CA 1
ATOM 800 C C . PRO A 1 105 ? -9.657 -10.776 2.642 1.00 84.44 105 PRO A C 1
ATOM 802 O O . PRO A 1 105 ? -10.080 -9.915 1.867 1.00 84.44 105 PRO A O 1
ATOM 805 N N . LYS A 1 106 ? -10.450 -11.383 3.531 1.00 79.88 106 LYS A N 1
ATOM 806 C CA . LYS A 1 106 ? -11.906 -11.146 3.635 1.00 79.88 106 LYS A CA 1
ATOM 807 C C . LYS A 1 106 ? -12.233 -9.755 4.184 1.00 79.88 106 LYS A C 1
ATOM 809 O O . LYS A 1 106 ? -13.360 -9.289 4.063 1.00 79.88 106 LYS A O 1
ATOM 814 N N . GLU A 1 107 ? -11.245 -9.122 4.794 1.00 80.50 107 GLU A N 1
ATOM 815 C CA . GLU A 1 107 ? -11.305 -7.838 5.478 1.00 80.50 107 GLU A CA 1
ATOM 816 C C . GLU A 1 107 ? -11.197 -6.657 4.494 1.00 80.50 107 GLU A C 1
ATOM 818 O O . GLU A 1 107 ? -11.548 -5.522 4.825 1.00 80.50 107 GLU A O 1
ATOM 823 N N . ILE A 1 108 ? -10.771 -6.916 3.251 1.00 81.25 108 ILE A N 1
ATOM 824 C CA . ILE A 1 108 ? -10.728 -5.903 2.194 1.00 81.25 108 ILE A CA 1
ATOM 825 C C . ILE A 1 108 ? -12.156 -5.581 1.763 1.00 81.25 108 ILE A C 1
ATOM 827 O O . ILE A 1 108 ? -12.851 -6.390 1.152 1.00 81.25 108 ILE A O 1
ATOM 831 N N . SER A 1 109 ? -12.585 -4.366 2.091 1.00 76.38 109 SER A N 1
ATOM 832 C CA . SER A 1 109 ? -13.970 -3.933 1.920 1.00 76.38 109 SER A CA 1
ATOM 833 C C . SER A 1 109 ? -14.262 -3.477 0.493 1.00 76.38 109 SER A C 1
ATOM 835 O O . SER A 1 109 ? -15.357 -3.701 -0.019 1.00 76.38 109 SER A O 1
ATOM 837 N N . GLU A 1 110 ? -13.294 -2.829 -0.160 1.00 82.12 110 GLU A N 1
ATOM 838 C CA . GLU A 1 110 ? -13.475 -2.296 -1.506 1.00 82.12 110 GLU A CA 1
ATOM 839 C C . GLU A 1 110 ? -12.211 -2.461 -2.357 1.00 82.12 110 GLU A C 1
ATOM 841 O O . GLU A 1 110 ? -11.107 -2.097 -1.943 1.00 82.12 110 GLU A O 1
ATOM 846 N N . VAL A 1 111 ? -12.397 -2.978 -3.577 1.00 87.06 111 VAL A N 1
ATOM 847 C CA . VAL A 1 111 ? -11.363 -3.052 -4.612 1.00 87.06 111 VAL A CA 1
ATOM 848 C C . VAL A 1 111 ? -11.852 -2.296 -5.842 1.00 87.06 111 VAL A C 1
ATOM 850 O O . VAL A 1 111 ? -12.805 -2.709 -6.503 1.00 87.06 111 VAL A O 1
ATOM 853 N N . LYS A 1 112 ? -11.193 -1.183 -6.165 1.00 89.12 112 LYS A N 1
ATOM 854 C CA . LYS A 1 112 ? -11.477 -0.385 -7.367 1.00 89.12 112 LYS A CA 1
ATOM 855 C C . LYS A 1 112 ? -10.298 -0.478 -8.317 1.00 89.12 112 LYS A C 1
ATOM 857 O O . LYS A 1 112 ? -9.179 -0.191 -7.921 1.00 89.12 112 LYS A O 1
ATOM 862 N N . VAL A 1 113 ? -10.539 -0.847 -9.572 1.00 88.62 113 VAL A N 1
ATOM 863 C CA . VAL A 1 113 ? -9.492 -0.835 -10.603 1.00 88.62 113 VAL A CA 1
ATOM 864 C C . VAL A 1 113 ? -9.778 0.301 -11.580 1.00 88.62 113 VAL A C 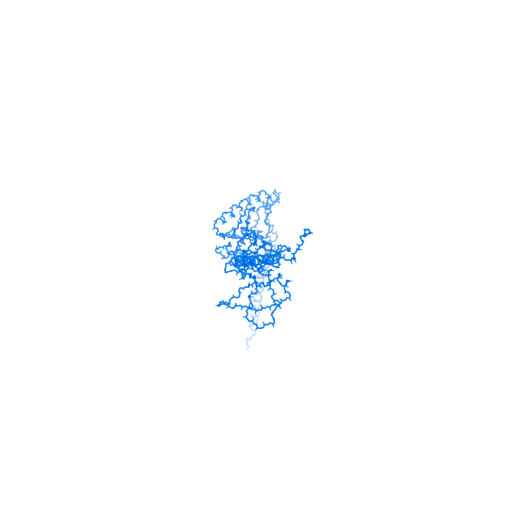1
ATOM 866 O O . VAL A 1 113 ? -10.863 0.346 -12.171 1.00 88.62 113 VAL A O 1
ATOM 869 N N . SER A 1 114 ? -8.832 1.232 -11.692 1.00 87.25 114 SER A N 1
ATOM 870 C CA . SER A 1 114 ? -8.902 2.420 -12.547 1.00 87.25 114 SER A CA 1
ATOM 871 C C . SER A 1 114 ? -7.511 2.789 -13.056 1.00 87.25 114 SER A C 1
ATOM 873 O O . SER A 1 114 ? -6.534 2.692 -12.312 1.00 87.25 114 SER A O 1
ATOM 875 N N . ASP A 1 115 ? -7.418 3.216 -14.316 1.00 82.19 115 ASP A N 1
ATOM 876 C CA . ASP A 1 115 ? -6.180 3.696 -14.949 1.00 82.19 115 ASP A CA 1
ATOM 877 C C . ASP A 1 115 ? -4.971 2.754 -14.769 1.00 82.19 115 ASP A C 1
ATOM 879 O O . ASP A 1 115 ? -3.843 3.190 -14.558 1.00 82.19 115 ASP A O 1
ATOM 883 N N . GLY A 1 116 ? -5.196 1.435 -14.826 1.00 83.00 116 GLY A N 1
ATOM 884 C CA . GLY A 1 116 ? -4.125 0.442 -14.673 1.00 83.00 116 GLY A CA 1
ATOM 885 C C . GLY A 1 116 ? -3.561 0.320 -13.250 1.00 83.00 116 GLY A C 1
ATOM 886 O O . GLY A 1 116 ? -2.475 -0.229 -13.047 1.00 83.00 116 GLY A O 1
ATOM 887 N N . THR A 1 117 ? -4.301 0.813 -12.260 1.00 89.75 117 THR A N 1
ATOM 888 C CA . THR A 1 117 ? -4.001 0.667 -10.835 1.00 89.75 117 THR A CA 1
ATOM 889 C C . THR A 1 117 ? -5.163 -0.013 -10.124 1.00 89.75 117 THR A C 1
ATOM 891 O O . THR A 1 117 ? -6.324 0.181 -10.486 1.00 89.75 117 THR A O 1
ATOM 894 N N . ALA A 1 118 ? -4.853 -0.826 -9.118 1.00 90.94 118 ALA A N 1
ATOM 895 C CA . ALA A 1 118 ? -5.831 -1.368 -8.192 1.00 90.94 118 ALA A CA 1
ATOM 896 C C . ALA A 1 118 ? -5.736 -0.608 -6.870 1.00 90.94 118 ALA A C 1
ATOM 898 O O . ALA A 1 118 ? -4.682 -0.530 -6.242 1.00 90.94 118 ALA A O 1
ATOM 899 N N . LEU A 1 119 ? -6.858 -0.043 -6.460 1.00 91.31 119 LEU A N 1
ATOM 900 C CA . LEU A 1 119 ? -7.054 0.582 -5.173 1.00 91.31 119 LEU A CA 1
ATOM 901 C C . LEU A 1 119 ? -7.665 -0.445 -4.221 1.00 91.31 119 LEU A C 1
ATOM 903 O O . LEU A 1 119 ? -8.791 -0.890 -4.449 1.00 91.31 119 LEU A O 1
ATOM 907 N N . LEU A 1 120 ? -6.940 -0.783 -3.157 1.00 90.31 120 LEU A N 1
ATOM 908 C CA . LEU A 1 120 ? -7.424 -1.632 -2.072 1.00 90.31 120 LEU A CA 1
ATOM 909 C C . LEU A 1 120 ? -7.731 -0.764 -0.854 1.00 90.31 120 LEU A C 1
ATOM 911 O O . LEU A 1 120 ? -6.889 0.033 -0.434 1.00 90.31 120 LEU A O 1
ATOM 915 N N . CYS A 1 121 ? -8.931 -0.919 -0.301 1.00 89.50 121 CYS A N 1
ATOM 916 C CA . CYS A 1 121 ? -9.387 -0.165 0.859 1.00 89.50 121 CYS A CA 1
ATOM 917 C C . CYS A 1 121 ? -9.870 -1.105 1.968 1.00 89.50 121 CYS A C 1
ATOM 919 O O . CYS A 1 121 ? -10.734 -1.962 1.740 1.00 89.50 121 CYS A O 1
ATOM 921 N N . VAL A 1 122 ? -9.337 -0.898 3.172 1.00 87.69 122 VAL A N 1
ATOM 922 C CA . VAL A 1 122 ? -9.839 -1.478 4.420 1.00 87.69 122 VAL A CA 1
ATOM 923 C C . VAL A 1 122 ? -10.415 -0.330 5.243 1.00 87.69 122 VAL A C 1
ATOM 925 O O . VAL A 1 122 ? -9.708 0.625 5.572 1.00 87.69 122 VAL A O 1
ATOM 928 N N . ASN A 1 123 ? -11.715 -0.394 5.531 1.00 80.44 123 ASN A N 1
ATOM 929 C CA . ASN A 1 123 ? -12.411 0.663 6.262 1.00 80.44 123 ASN A CA 1
ATOM 930 C C . ASN A 1 123 ? -11.765 0.885 7.634 1.00 80.44 123 ASN A C 1
ATOM 932 O O . ASN A 1 123 ? -11.614 -0.068 8.388 1.00 80.44 123 ASN A O 1
ATOM 936 N N . GLY A 1 124 ? -11.427 2.134 7.964 1.00 75.62 124 GLY A N 1
ATOM 937 C CA . GLY A 1 124 ? -10.849 2.482 9.267 1.00 75.62 124 GLY A CA 1
ATOM 938 C C . GLY A 1 124 ? -9.334 2.307 9.384 1.00 75.62 124 GLY A C 1
ATOM 939 O O . GLY A 1 124 ? -8.735 2.913 10.265 1.00 75.62 124 GLY A O 1
ATOM 940 N N . GLU A 1 125 ? -8.695 1.556 8.480 1.00 85.06 125 GLU A N 1
ATOM 941 C CA . GLU A 1 125 ? -7.277 1.202 8.621 1.00 85.06 125 GLU A CA 1
ATOM 942 C C . GLU A 1 125 ? -6.395 1.880 7.572 1.00 85.06 125 GLU A C 1
ATOM 944 O O . GLU A 1 125 ? -5.594 2.760 7.898 1.00 85.06 125 GLU A O 1
ATOM 949 N N . PHE A 1 126 ? -6.525 1.499 6.297 1.00 89.62 126 PHE A N 1
ATOM 950 C CA . PHE A 1 126 ? -5.617 1.965 5.251 1.00 89.62 126 PHE A CA 1
ATOM 951 C C . PHE A 1 126 ? -6.194 1.864 3.837 1.00 89.62 126 PHE A C 1
ATOM 953 O O . PHE A 1 126 ? -7.140 1.128 3.542 1.00 89.62 126 PHE A O 1
ATOM 960 N N . LYS A 1 127 ? -5.548 2.599 2.933 1.00 91.06 127 LYS A N 1
ATOM 961 C CA . LYS A 1 127 ? -5.829 2.658 1.504 1.00 91.06 127 LYS A CA 1
ATOM 962 C C . LYS A 1 127 ? -4.521 2.532 0.721 1.00 91.06 127 LYS A C 1
ATOM 964 O O . LYS A 1 127 ? -3.602 3.328 0.912 1.00 91.06 127 LYS A O 1
ATOM 969 N N . VAL A 1 128 ? -4.436 1.541 -0.167 1.00 92.25 128 VAL A N 1
ATOM 970 C CA . VAL A 1 128 ? -3.229 1.255 -0.965 1.00 92.25 128 VAL A CA 1
ATOM 971 C C . VAL A 1 128 ? -3.542 1.313 -2.453 1.00 92.25 128 VAL A C 1
ATOM 973 O O . VAL A 1 128 ? -4.483 0.675 -2.921 1.00 92.25 128 VAL A O 1
ATOM 976 N N . LEU A 1 129 ? -2.724 2.047 -3.203 1.00 92.06 129 LEU A N 1
ATOM 977 C CA . LEU A 1 129 ? -2.697 2.040 -4.664 1.00 92.06 129 LEU A CA 1
ATOM 978 C C . LEU A 1 129 ? -1.564 1.136 -5.132 1.00 92.06 129 LEU A C 1
ATOM 980 O O . LEU A 1 129 ? -0.391 1.445 -4.913 1.00 92.06 129 LEU A O 1
ATOM 984 N N . VAL A 1 130 ? -1.916 0.041 -5.800 1.00 92.25 130 VAL A N 1
ATOM 985 C CA . VAL A 1 130 ? -0.957 -0.917 -6.350 1.00 92.25 130 VAL A CA 1
ATOM 986 C C . VAL A 1 130 ? -1.052 -1.001 -7.869 1.00 92.25 130 VAL A C 1
ATOM 988 O O . VAL A 1 130 ? -2.102 -0.776 -8.470 1.00 92.25 130 VAL A O 1
ATOM 991 N N . THR A 1 131 ? 0.054 -1.357 -8.505 1.00 91.12 131 THR A N 1
ATOM 992 C CA . THR A 1 131 ? 0.137 -1.643 -9.939 1.00 91.12 131 THR A CA 1
ATOM 993 C C . THR A 1 131 ? 1.018 -2.868 -10.189 1.00 91.12 131 THR A C 1
ATOM 995 O O . THR A 1 131 ? 1.634 -3.397 -9.264 1.00 91.12 131 THR A O 1
ATOM 998 N N . LEU A 1 132 ? 1.062 -3.346 -11.430 1.00 89.06 132 LEU A N 1
ATOM 999 C CA . LEU A 1 132 ? 1.919 -4.457 -11.843 1.00 89.06 132 LEU A CA 1
ATOM 1000 C C . LEU A 1 132 ? 3.254 -3.928 -12.379 1.00 89.06 132 LEU A C 1
ATOM 1002 O O . LEU A 1 132 ? 3.274 -2.976 -13.157 1.00 89.06 132 LEU A O 1
ATOM 1006 N N . GLY A 1 133 ? 4.363 -4.569 -12.005 1.00 83.62 133 GLY A N 1
ATOM 1007 C CA . GLY A 1 133 ? 5.701 -4.234 -12.497 1.00 83.62 133 GLY A CA 1
ATOM 1008 C 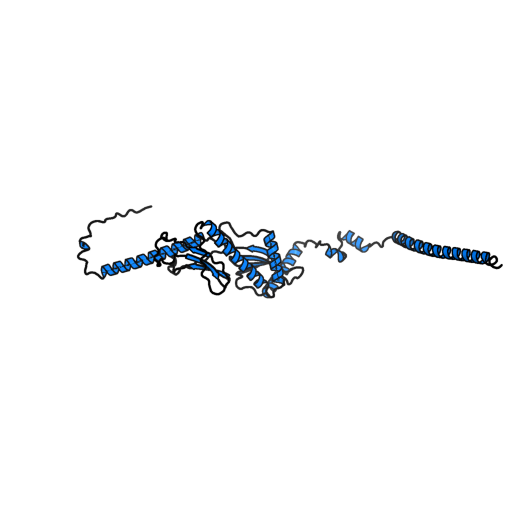C . GLY A 1 133 ? 6.686 -3.835 -11.399 1.00 83.62 133 GLY A C 1
ATOM 1009 O O . GLY A 1 133 ? 7.034 -2.660 -11.275 1.00 83.62 133 GLY A O 1
ATOM 1010 N N . TYR A 1 134 ? 7.201 -4.813 -10.649 1.00 82.69 134 TYR A N 1
ATOM 1011 C CA . TYR A 1 134 ? 8.305 -4.607 -9.700 1.00 82.69 134 TYR A CA 1
ATOM 1012 C C . TYR A 1 134 ? 9.639 -5.037 -10.324 1.00 82.69 134 TYR A C 1
ATOM 1014 O O . TYR A 1 134 ? 9.759 -6.159 -10.809 1.00 82.69 134 TYR A O 1
ATOM 1022 N N . ARG A 1 135 ? 10.647 -4.151 -10.349 1.00 79.12 135 ARG A N 1
ATOM 1023 C CA . ARG A 1 135 ? 11.995 -4.420 -10.913 1.00 79.12 135 ARG A CA 1
ATOM 1024 C C . ARG A 1 135 ? 11.973 -5.092 -12.301 1.00 79.12 135 ARG A C 1
ATOM 1026 O O . ARG A 1 135 ? 12.712 -6.036 -12.570 1.00 79.12 135 ARG A O 1
ATOM 1033 N N . GLY A 1 136 ? 11.073 -4.640 -13.173 1.00 77.25 136 GLY A N 1
ATOM 1034 C CA . GLY A 1 136 ? 10.909 -5.174 -14.533 1.00 77.25 136 GLY A CA 1
ATOM 1035 C C . GLY A 1 136 ? 10.086 -6.464 -14.639 1.00 77.25 136 GLY A C 1
ATOM 1036 O O . GLY A 1 136 ? 9.865 -6.950 -15.743 1.00 77.25 136 GLY A O 1
ATOM 1037 N N . HIS A 1 137 ? 9.593 -7.013 -13.527 1.00 82.94 137 HIS A N 1
ATOM 1038 C CA . HIS A 1 137 ? 8.776 -8.225 -13.512 1.00 82.94 137 HIS A CA 1
ATOM 1039 C C . HIS A 1 137 ? 7.289 -7.852 -13.486 1.00 82.94 137 HIS A C 1
ATOM 1041 O O . HIS A 1 137 ? 6.767 -7.383 -12.475 1.00 82.94 137 HIS A O 1
ATOM 1047 N N . LEU A 1 138 ? 6.591 -8.083 -14.603 1.00 81.12 138 LEU A N 1
ATOM 1048 C CA . LEU A 1 138 ? 5.167 -7.742 -14.776 1.00 81.12 138 LEU A CA 1
ATOM 1049 C C . LEU A 1 138 ? 4.211 -8.605 -13.934 1.00 81.12 138 LEU A C 1
ATOM 1051 O O . LEU A 1 138 ? 3.037 -8.275 -13.805 1.00 81.12 138 LEU A O 1
ATOM 1055 N N . SER A 1 139 ? 4.694 -9.713 -13.372 1.00 83.00 139 SER A N 1
ATOM 1056 C CA . SER A 1 139 ? 3.923 -10.589 -12.484 1.00 83.00 139 SER A CA 1
ATOM 1057 C C . SER A 1 139 ? 3.889 -10.110 -11.031 1.00 83.00 139 SER A C 1
ATOM 1059 O O . SER A 1 139 ? 3.061 -10.593 -10.260 1.00 83.00 139 SER A O 1
ATOM 1061 N N . MET A 1 140 ? 4.788 -9.195 -10.658 1.00 88.88 140 MET A N 1
ATOM 1062 C CA . MET A 1 140 ? 4.959 -8.718 -9.289 1.00 88.88 140 MET A CA 1
ATOM 1063 C C . MET A 1 140 ? 4.235 -7.389 -9.072 1.00 88.88 140 MET A C 1
ATOM 1065 O O . MET A 1 140 ? 4.144 -6.557 -9.976 1.00 88.88 140 MET A O 1
ATOM 1069 N N . TRP A 1 141 ? 3.748 -7.189 -7.851 1.00 90.69 141 TRP A N 1
ATOM 1070 C CA . TRP A 1 141 ? 3.018 -5.990 -7.455 1.00 90.69 141 TRP A CA 1
ATOM 1071 C C . TRP A 1 141 ? 3.966 -4.891 -6.980 1.00 90.69 141 TRP A C 1
ATOM 1073 O O . TRP A 1 141 ? 4.965 -5.161 -6.317 1.00 90.69 141 TRP A O 1
ATOM 1083 N N . ARG A 1 142 ? 3.615 -3.650 -7.305 1.00 90.50 142 ARG A N 1
ATOM 1084 C CA . ARG A 1 142 ? 4.310 -2.427 -6.910 1.00 90.50 142 ARG A CA 1
ATOM 1085 C C . ARG A 1 142 ? 3.332 -1.489 -6.211 1.00 90.50 142 ARG A C 1
ATOM 1087 O O . ARG A 1 142 ? 2.197 -1.354 -6.665 1.00 90.50 142 ARG A O 1
ATOM 1094 N N . ILE A 1 143 ? 3.761 -0.830 -5.144 1.00 92.25 143 ILE A N 1
ATOM 1095 C CA . ILE A 1 143 ? 2.977 0.143 -4.389 1.00 92.25 143 ILE A CA 1
ATOM 1096 C C . ILE A 1 143 ? 3.306 1.536 -4.928 1.00 92.25 143 ILE A C 1
ATOM 1098 O O . ILE A 1 143 ? 4.451 1.974 -4.934 1.00 92.25 143 ILE A O 1
ATOM 1102 N N . LEU A 1 144 ? 2.287 2.247 -5.402 1.00 88.25 144 LEU A N 1
ATOM 1103 C CA . LEU A 1 144 ? 2.430 3.630 -5.859 1.00 88.25 144 LEU A CA 1
ATOM 1104 C C . LEU A 1 144 ? 2.180 4.613 -4.723 1.00 88.25 144 LEU A C 1
ATOM 1106 O O . LEU A 1 144 ? 2.873 5.618 -4.602 1.00 88.25 144 LEU A O 1
ATOM 1110 N N . HIS A 1 145 ? 1.165 4.331 -3.908 1.00 88.19 145 HIS A N 1
ATOM 1111 C CA . HIS A 1 145 ? 0.765 5.216 -2.826 1.00 88.19 145 HIS A CA 1
ATOM 1112 C C . HIS A 1 145 ? 0.110 4.437 -1.692 1.00 88.19 145 HIS A C 1
ATOM 1114 O O . HIS A 1 145 ? -0.622 3.473 -1.924 1.00 88.19 145 HIS A O 1
ATOM 1120 N N . LEU A 1 146 ? 0.378 4.878 -0.468 1.00 89.94 146 LEU A N 1
ATOM 1121 C CA . LEU A 1 146 ? -0.099 4.274 0.768 1.00 89.94 146 LEU A CA 1
ATOM 1122 C C . LEU A 1 146 ? -0.582 5.385 1.700 1.00 89.94 146 LEU A C 1
ATOM 1124 O O . LEU A 1 146 ? 0.190 6.273 2.072 1.00 89.94 146 LEU A O 1
ATOM 1128 N N . GLU A 1 147 ? -1.849 5.309 2.094 1.00 87.50 147 GLU A N 1
ATOM 1129 C CA . GLU A 1 147 ? -2.487 6.223 3.040 1.00 87.50 147 GLU A CA 1
ATOM 1130 C C . GLU A 1 147 ? -3.026 5.423 4.223 1.00 87.50 147 GLU A C 1
ATOM 1132 O O . GLU A 1 147 ? -3.755 4.450 4.034 1.00 87.50 147 GLU A O 1
ATOM 1137 N N . LEU A 1 148 ? -2.691 5.840 5.443 1.00 88.25 148 LEU A N 1
ATOM 1138 C CA . LEU A 1 148 ? -3.325 5.309 6.646 1.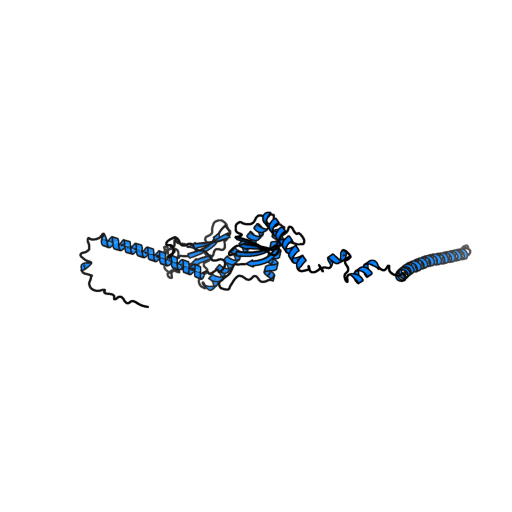00 88.25 148 LEU A CA 1
ATOM 1139 C C . LEU A 1 148 ? -4.565 6.146 6.962 1.00 88.25 148 LEU A C 1
ATOM 1141 O O . LEU A 1 148 ? -4.522 7.377 6.932 1.00 88.25 148 LEU A O 1
ATOM 1145 N N . LEU A 1 149 ? -5.669 5.460 7.237 1.00 84.25 149 LEU A N 1
ATOM 1146 C CA . LEU A 1 149 ? -6.962 6.042 7.601 1.00 84.25 149 LEU A CA 1
ATOM 1147 C C . LEU A 1 149 ? -7.146 6.134 9.123 1.00 84.25 149 LEU A C 1
ATOM 1149 O O . LEU A 1 149 ? -8.141 6.680 9.585 1.00 84.25 149 LEU A O 1
ATOM 1153 N N . VAL A 1 150 ? -6.162 5.666 9.892 1.00 84.38 150 VAL A N 1
ATOM 1154 C CA . VAL A 1 150 ? -6.103 5.843 11.343 1.00 84.38 150 VAL A CA 1
ATOM 1155 C C . VAL A 1 150 ? -5.852 7.317 11.677 1.00 84.38 150 VAL A C 1
ATOM 1157 O O . VAL A 1 150 ? -4.939 7.941 11.124 1.00 84.38 150 VAL A O 1
ATOM 1160 N N . GLY A 1 151 ? -6.643 7.891 12.585 1.00 80.81 151 GLY A N 1
ATOM 1161 C CA . GLY A 1 151 ? -6.571 9.318 12.909 1.00 80.81 151 GLY A CA 1
ATOM 1162 C C . GLY A 1 151 ? -7.062 9.691 14.303 1.00 80.81 151 GLY A C 1
ATOM 1163 O O . GLY A 1 151 ? -7.748 8.925 14.972 1.00 80.81 151 GLY A O 1
ATOM 1164 N N . GLU A 1 152 ? -6.725 10.909 14.727 1.00 80.75 152 GLU A N 1
ATOM 1165 C CA . GLU A 1 152 ? -7.217 11.534 15.964 1.00 80.75 152 GLU A CA 1
ATOM 1166 C C . GLU A 1 152 ? -8.091 12.756 15.640 1.00 80.75 152 GLU A C 1
ATOM 1168 O O . GLU A 1 152 ? -8.226 13.151 14.480 1.00 80.75 152 GLU A O 1
ATOM 1173 N N . ARG A 1 153 ? -8.616 13.450 16.664 1.00 69.12 153 ARG A N 1
ATOM 1174 C CA . ARG A 1 153 ? -9.331 14.733 16.483 1.00 69.12 153 ARG A CA 1
ATOM 1175 C C . ARG A 1 153 ? -8.528 15.793 15.698 1.00 69.12 153 ARG A C 1
ATOM 1177 O O . ARG A 1 153 ? -9.125 16.708 15.139 1.00 69.12 153 ARG A O 1
ATOM 1184 N N . GLY A 1 154 ? -7.196 15.678 15.647 1.00 65.44 154 GLY A N 1
ATOM 1185 C CA . GLY A 1 154 ? -6.295 16.548 14.874 1.00 65.44 154 GLY A CA 1
ATOM 1186 C C . GLY A 1 154 ? -6.166 16.205 13.380 1.00 65.44 154 GLY A C 1
ATOM 1187 O O . GLY A 1 154 ? -5.473 16.919 12.654 1.00 65.44 154 GLY A O 1
ATOM 1188 N N . GLY A 1 155 ? -6.824 15.139 12.916 1.00 74.44 155 GLY A N 1
ATOM 1189 C CA . GLY A 1 155 ? -6.763 14.631 11.548 1.00 74.44 155 GLY A CA 1
ATOM 1190 C C . GLY A 1 155 ? -6.105 13.253 11.447 1.00 74.44 155 GLY A C 1
ATOM 1191 O O . GLY A 1 155 ? -5.628 12.685 12.430 1.00 74.44 155 GLY A O 1
ATOM 1192 N N . LEU A 1 156 ? -6.089 12.716 10.226 1.00 76.44 156 LEU A N 1
ATOM 1193 C CA . LEU A 1 156 ? -5.467 11.429 9.906 1.00 76.44 156 LEU A CA 1
ATOM 1194 C C . LEU A 1 156 ? -3.955 11.462 10.150 1.00 76.44 156 LEU A C 1
ATOM 1196 O O . LEU A 1 156 ? -3.306 12.491 9.923 1.00 76.44 156 LEU A O 1
ATOM 1200 N N . VAL A 1 157 ? -3.385 10.325 10.551 1.00 74.88 157 VAL A N 1
ATOM 1201 C CA . VAL A 1 157 ? -1.937 10.161 10.704 1.00 74.88 157 VAL A CA 1
ATOM 1202 C C . VAL A 1 157 ? -1.280 10.282 9.328 1.00 74.88 157 VAL A C 1
ATOM 1204 O O . VAL A 1 157 ? -1.237 9.347 8.529 1.00 74.88 157 VAL A O 1
ATOM 1207 N N . LYS A 1 158 ? -0.746 11.467 9.027 1.00 73.69 158 LYS A N 1
ATOM 1208 C CA . LYS A 1 158 ? 0.026 11.699 7.805 1.00 73.69 158 LYS A CA 1
ATOM 1209 C C . LYS A 1 158 ? 1.422 11.121 7.991 1.00 73.69 158 LYS A C 1
ATOM 1211 O O . LYS A 1 158 ? 2.234 11.704 8.708 1.00 73.69 158 LYS A O 1
ATOM 1216 N N . LEU A 1 159 ? 1.735 10.010 7.322 1.00 70.94 159 LEU A N 1
ATOM 1217 C CA . LEU A 1 159 ? 3.132 9.600 7.216 1.00 70.94 159 LEU A CA 1
ATOM 1218 C C . LEU A 1 159 ? 3.909 10.621 6.379 1.00 70.94 159 LEU A C 1
ATOM 1220 O O . LEU A 1 159 ? 3.511 10.995 5.269 1.00 70.94 159 LEU A O 1
ATOM 1224 N N . GLU A 1 160 ? 5.064 11.009 6.908 1.00 74.44 160 GLU A N 1
ATOM 1225 C CA . GLU A 1 160 ? 6.082 11.744 6.174 1.00 74.44 160 GLU A CA 1
ATOM 1226 C C . GLU A 1 160 ? 6.489 10.981 4.907 1.00 74.44 160 GLU A C 1
ATOM 1228 O O . GLU A 1 160 ? 6.505 9.747 4.868 1.00 74.44 160 GLU A O 1
ATOM 1233 N N . GLU A 1 161 ? 6.816 11.722 3.854 1.00 74.62 161 GLU A N 1
ATOM 1234 C CA . GLU A 1 161 ? 7.067 11.165 2.528 1.00 74.62 161 GLU A CA 1
ATOM 1235 C C . GLU A 1 161 ? 8.194 10.134 2.512 1.00 74.62 161 GLU A C 1
ATOM 1237 O O . GLU A 1 161 ? 8.019 9.053 1.958 1.00 74.62 161 GLU A O 1
ATOM 1242 N N . LEU A 1 162 ? 9.297 10.391 3.216 1.00 73.38 162 LEU A N 1
ATOM 1243 C CA . LEU A 1 162 ? 10.411 9.445 3.333 1.00 73.38 162 LEU A CA 1
ATOM 1244 C C . LEU A 1 162 ? 10.005 8.130 4.016 1.00 73.38 162 LEU A C 1
ATOM 1246 O O . LEU A 1 162 ? 10.435 7.055 3.600 1.00 73.38 162 LEU A O 1
ATOM 1250 N N . ARG A 1 163 ? 9.135 8.195 5.032 1.00 81.69 163 ARG A N 1
ATOM 1251 C CA . ARG A 1 163 ? 8.649 7.002 5.743 1.00 81.69 163 ARG A CA 1
ATOM 1252 C C . ARG A 1 163 ? 7.698 6.179 4.876 1.00 81.69 163 ARG A C 1
ATOM 1254 O O . ARG A 1 163 ? 7.761 4.955 4.929 1.00 81.69 163 ARG A O 1
ATOM 1261 N N . ARG A 1 164 ? 6.867 6.830 4.049 1.00 83.12 164 ARG A N 1
ATOM 1262 C CA . ARG A 1 164 ? 5.996 6.144 3.074 1.00 83.12 164 ARG A CA 1
ATOM 1263 C C . ARG A 1 164 ? 6.800 5.362 2.047 1.00 83.12 164 ARG A C 1
ATOM 1265 O O . ARG A 1 164 ? 6.472 4.209 1.799 1.00 83.12 164 ARG A O 1
ATOM 1272 N N . HIS A 1 165 ? 7.853 5.964 1.497 1.00 83.12 165 HIS A N 1
ATOM 1273 C CA . HIS A 1 165 ? 8.710 5.288 0.522 1.00 83.12 165 HIS A CA 1
ATOM 1274 C C . HIS A 1 165 ? 9.444 4.097 1.150 1.00 83.12 165 HIS A C 1
ATOM 1276 O O . HIS A 1 165 ? 9.394 3.003 0.603 1.00 83.12 165 HIS A O 1
ATOM 1282 N N . ALA A 1 166 ? 10.039 4.266 2.337 1.00 86.94 166 ALA A N 1
ATOM 1283 C CA . ALA A 1 166 ? 1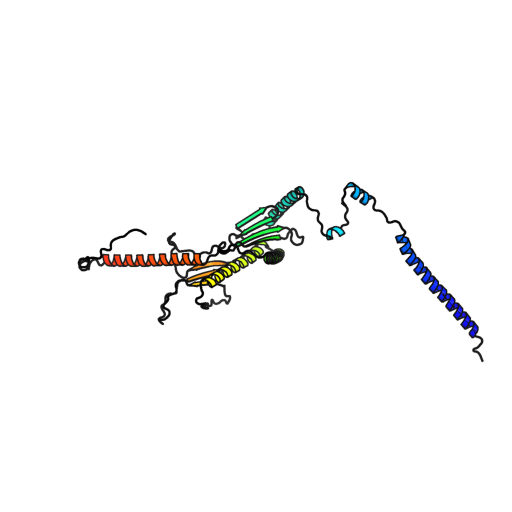0.734 3.171 3.020 1.00 86.94 166 ALA A CA 1
ATOM 1284 C C . ALA A 1 166 ? 9.801 2.000 3.385 1.00 86.94 166 ALA A C 1
ATOM 1286 O O . ALA A 1 166 ? 10.174 0.837 3.225 1.00 86.94 166 ALA A O 1
ATOM 1287 N N . LEU A 1 167 ? 8.583 2.301 3.854 1.00 88.81 167 LEU A N 1
ATOM 1288 C CA . LEU A 1 167 ? 7.565 1.291 4.146 1.00 88.81 167 LEU A CA 1
ATOM 1289 C C . LEU A 1 167 ? 7.072 0.604 2.865 1.00 88.81 167 LEU A C 1
ATOM 1291 O O . LEU A 1 167 ? 6.964 -0.619 2.837 1.00 88.81 167 LEU A O 1
ATOM 1295 N N . GLY A 1 168 ? 6.824 1.373 1.801 1.00 89.44 168 GLY A N 1
ATOM 1296 C CA . GLY A 1 168 ? 6.456 0.851 0.485 1.00 89.44 168 GLY A CA 1
ATOM 1297 C C . GLY A 1 168 ? 7.507 -0.113 -0.063 1.00 89.44 168 GLY A C 1
ATOM 1298 O O . GLY A 1 168 ? 7.172 -1.242 -0.406 1.00 89.44 168 GLY A O 1
ATOM 1299 N N . ASP A 1 169 ? 8.784 0.273 -0.035 1.00 88.62 169 ASP A N 1
ATOM 1300 C CA . ASP A 1 169 ? 9.897 -0.562 -0.498 1.00 88.62 169 ASP A CA 1
ATOM 1301 C C . ASP A 1 169 ? 10.037 -1.867 0.306 1.00 88.62 169 ASP A C 1
ATOM 1303 O O . ASP A 1 169 ? 10.426 -2.902 -0.245 1.00 88.62 169 ASP A O 1
ATOM 1307 N N . ASP A 1 170 ? 9.767 -1.844 1.618 1.00 90.38 170 ASP A N 1
ATOM 1308 C CA . ASP A 1 170 ? 9.780 -3.060 2.441 1.00 90.38 170 ASP A CA 1
ATOM 1309 C C . ASP A 1 170 ? 8.600 -3.979 2.126 1.00 90.38 170 ASP A C 1
ATOM 1311 O O . ASP A 1 170 ? 8.790 -5.186 1.955 1.00 90.38 170 ASP A O 1
ATOM 1315 N N . LEU A 1 171 ? 7.403 -3.411 1.976 1.00 92.69 171 LEU A N 1
ATOM 1316 C CA . LEU A 1 171 ? 6.205 -4.152 1.596 1.00 92.69 171 LEU A CA 1
ATOM 1317 C C . LEU A 1 171 ? 6.358 -4.780 0.210 1.00 92.69 171 LEU A C 1
ATOM 1319 O O . LEU A 1 171 ? 6.089 -5.967 0.065 1.00 92.69 171 LEU A O 1
ATOM 1323 N N . GLU A 1 172 ? 6.868 -4.048 -0.780 1.00 92.44 172 GLU A N 1
ATOM 1324 C CA . GLU A 1 172 ? 7.137 -4.579 -2.120 1.00 92.44 172 GLU A CA 1
ATOM 1325 C C . GLU A 1 172 ? 8.102 -5.769 -2.078 1.00 92.44 172 GLU A C 1
ATOM 1327 O O . GLU A 1 172 ? 7.841 -6.808 -2.690 1.00 92.44 172 GLU A O 1
ATOM 1332 N N . ARG A 1 173 ? 9.189 -5.666 -1.297 1.00 91.00 173 ARG A N 1
ATOM 1333 C CA . ARG A 1 173 ? 10.142 -6.773 -1.107 1.00 91.00 173 ARG A CA 1
ATOM 1334 C C . ARG A 1 173 ? 9.481 -7.996 -0.471 1.00 91.00 173 ARG A C 1
ATOM 1336 O O . ARG A 1 173 ? 9.715 -9.114 -0.930 1.00 91.00 173 ARG A O 1
ATOM 1343 N N . ARG A 1 174 ? 8.657 -7.807 0.564 1.00 91.81 174 ARG A N 1
ATOM 1344 C CA . ARG A 1 174 ? 7.952 -8.911 1.240 1.00 91.81 174 ARG A CA 1
ATOM 1345 C C . ARG A 1 174 ? 6.869 -9.529 0.362 1.00 91.81 174 ARG A C 1
ATOM 1347 O O . ARG A 1 174 ? 6.749 -10.748 0.327 1.00 91.81 174 ARG A O 1
ATOM 1354 N N . MET A 1 175 ? 6.121 -8.712 -0.377 1.00 90.75 175 MET A N 1
ATOM 1355 C CA . MET A 1 175 ? 5.103 -9.164 -1.326 1.00 90.75 175 MET A CA 1
ATOM 1356 C C . MET A 1 175 ? 5.717 -9.979 -2.466 1.00 90.75 175 MET A C 1
ATOM 1358 O O . MET A 1 175 ? 5.131 -10.976 -2.871 1.00 90.75 175 MET A O 1
ATOM 1362 N N . ALA A 1 176 ? 6.897 -9.593 -2.963 1.00 89.94 176 ALA A N 1
ATOM 1363 C CA . ALA A 1 176 ? 7.593 -10.325 -4.020 1.00 89.94 176 ALA A CA 1
ATOM 1364 C C . ALA A 1 176 ? 8.107 -11.706 -3.569 1.00 89.94 176 ALA A C 1
ATOM 1366 O O . ALA A 1 176 ? 8.212 -12.613 -4.391 1.00 89.94 176 ALA A O 1
ATOM 1367 N N . ALA A 1 177 ? 8.433 -11.866 -2.282 1.00 90.06 177 ALA A N 1
ATOM 1368 C CA . ALA A 1 177 ? 8.907 -13.130 -1.714 1.00 90.06 177 ALA A CA 1
ATOM 1369 C C . ALA A 1 177 ? 7.773 -14.066 -1.253 1.00 90.06 177 ALA A C 1
ATOM 1371 O O . ALA A 1 177 ? 8.013 -15.250 -1.025 1.00 90.06 177 ALA A O 1
ATOM 1372 N N . ALA A 1 178 ? 6.559 -13.544 -1.077 1.00 90.00 178 ALA A N 1
ATOM 1373 C CA . ALA A 1 178 ? 5.441 -14.277 -0.502 1.00 90.00 178 ALA A CA 1
ATOM 1374 C C . ALA A 1 178 ? 4.583 -14.984 -1.557 1.00 90.00 178 ALA A C 1
ATOM 1376 O O . ALA A 1 178 ? 4.345 -14.460 -2.642 1.00 90.00 178 ALA A O 1
ATOM 1377 N N . GLU A 1 179 ? 4.024 -16.141 -1.193 1.00 86.19 179 GLU A N 1
ATOM 1378 C CA . GLU A 1 179 ? 3.048 -16.860 -2.027 1.00 86.19 179 GLU A CA 1
ATOM 1379 C C . GLU A 1 179 ? 1.727 -16.085 -2.159 1.00 86.19 179 GLU A C 1
ATOM 1381 O O . GLU A 1 179 ? 1.115 -16.063 -3.224 1.00 86.19 179 GLU A O 1
ATOM 1386 N N . ASN A 1 180 ? 1.310 -15.407 -1.082 1.00 89.25 180 ASN A N 1
ATOM 1387 C CA . ASN A 1 180 ? 0.097 -14.592 -1.033 1.00 89.25 180 ASN A CA 1
ATOM 1388 C C . ASN A 1 180 ? 0.452 -13.126 -0.720 1.00 89.25 180 ASN A C 1
ATOM 1390 O O . ASN A 1 180 ? 0.521 -12.745 0.454 1.00 89.25 180 ASN A O 1
ATOM 1394 N N . PRO A 1 181 ? 0.670 -12.276 -1.742 1.00 89.94 181 PRO A N 1
ATOM 1395 C CA . PRO A 1 181 ? 1.169 -10.917 -1.545 1.00 89.94 181 PRO A CA 1
ATOM 1396 C C . PRO A 1 181 ? 0.179 -10.028 -0.782 1.00 89.94 181 PRO A C 1
ATOM 1398 O O . PRO A 1 181 ? 0.592 -9.262 0.083 1.00 89.94 181 PRO A O 1
ATOM 1401 N N . PHE A 1 182 ? -1.129 -10.154 -1.036 1.00 90.69 182 PHE A N 1
ATOM 1402 C CA . PHE A 1 182 ? -2.139 -9.331 -0.358 1.00 90.69 182 PHE A CA 1
ATOM 1403 C C . PHE A 1 182 ? -2.390 -9.748 1.094 1.00 90.69 182 PHE A C 1
ATOM 1405 O O . PHE A 1 182 ? -2.685 -8.885 1.915 1.00 90.69 182 PHE A O 1
ATOM 1412 N N . MET A 1 183 ? -2.209 -11.028 1.436 1.00 90.44 183 MET A N 1
ATOM 1413 C CA . MET A 1 183 ? -2.253 -11.478 2.833 1.00 90.44 183 MET A CA 1
ATOM 1414 C C . MET A 1 183 ? -1.083 -10.904 3.636 1.00 90.44 183 MET A C 1
ATOM 1416 O O . MET A 1 183 ? -1.291 -10.422 4.743 1.00 90.44 183 MET A O 1
ATOM 1420 N N . MET A 1 184 ? 0.127 -10.898 3.061 1.00 92.19 184 MET A N 1
ATOM 1421 C CA . MET A 1 184 ? 1.301 -10.276 3.688 1.00 92.19 184 MET A CA 1
ATOM 1422 C C . MET A 1 184 ? 1.182 -8.756 3.791 1.00 92.19 184 MET A C 1
ATOM 1424 O O . MET A 1 184 ? 1.585 -8.174 4.794 1.00 92.19 184 MET A O 1
ATOM 1428 N N . LEU A 1 185 ? 0.633 -8.107 2.761 1.00 92.12 185 LEU A N 1
ATOM 1429 C CA . LEU A 1 185 ? 0.352 -6.674 2.793 1.00 92.12 185 LEU A CA 1
ATOM 1430 C C . LEU A 1 185 ? -0.626 -6.343 3.925 1.00 92.12 185 LEU A C 1
ATOM 1432 O O . LEU A 1 185 ? -0.364 -5.439 4.713 1.00 92.12 185 LEU A O 1
ATOM 1436 N N . TYR A 1 186 ? -1.728 -7.094 4.008 1.00 91.44 186 TYR A N 1
ATOM 1437 C CA . TYR A 1 186 ? -2.738 -6.907 5.039 1.00 91.44 186 TYR A CA 1
ATOM 1438 C C . TYR A 1 186 ? -2.167 -7.144 6.435 1.00 91.44 186 TYR A C 1
ATOM 1440 O O . TYR A 1 186 ? -2.316 -6.270 7.273 1.00 91.44 186 TYR A O 1
ATOM 1448 N N . SER A 1 187 ? -1.463 -8.252 6.686 1.00 90.81 187 SER A N 1
ATOM 1449 C CA . SER A 1 187 ? -0.956 -8.556 8.030 1.00 90.81 187 SER A CA 1
ATOM 1450 C C . SER A 1 187 ? -0.011 -7.479 8.566 1.00 90.81 187 SER A C 1
ATOM 1452 O O . SER A 1 187 ? -0.180 -7.029 9.695 1.00 90.81 187 SER A O 1
ATOM 1454 N N . VAL A 1 188 ? 0.936 -7.015 7.743 1.00 91.94 188 VAL A N 1
ATOM 1455 C CA . VAL A 1 188 ? 1.911 -5.988 8.144 1.00 91.94 188 VAL A CA 1
ATOM 1456 C C . VAL A 1 188 ? 1.235 -4.635 8.365 1.00 91.94 188 VAL A C 1
ATOM 1458 O O . VAL A 1 188 ? 1.533 -3.950 9.343 1.00 91.94 188 VAL A O 1
ATOM 1461 N N . LEU A 1 189 ? 0.331 -4.229 7.467 1.00 91.00 189 LEU A N 1
ATOM 1462 C CA . LEU A 1 189 ? -0.370 -2.952 7.608 1.00 91.00 189 LEU A CA 1
ATOM 1463 C C . LEU A 1 189 ? -1.374 -2.972 8.759 1.00 91.00 189 LEU A C 1
ATOM 1465 O O . LEU A 1 189 ? -1.483 -1.976 9.468 1.00 91.00 189 LEU A O 1
ATOM 1469 N N . HIS A 1 190 ? -2.066 -4.087 8.968 1.00 90.62 190 HIS A N 1
ATOM 1470 C CA . HIS A 1 190 ? -3.006 -4.265 10.064 1.00 90.62 190 HIS A CA 1
ATOM 1471 C C . HIS A 1 190 ? -2.287 -4.203 11.416 1.00 90.62 190 HIS A C 1
ATOM 1473 O O . HIS A 1 190 ? -2.670 -3.419 12.281 1.00 90.62 190 HIS A O 1
ATOM 1479 N N . GLU A 1 191 ? -1.175 -4.929 11.574 1.00 89.75 191 GLU A N 1
ATOM 1480 C CA . GLU A 1 191 ? -0.341 -4.871 12.781 1.00 89.75 191 GLU A CA 1
ATOM 1481 C C . GLU A 1 191 ? 0.169 -3.446 13.053 1.00 89.75 191 GLU A C 1
ATOM 1483 O O . GLU A 1 191 ? 0.095 -2.956 14.182 1.00 89.75 191 GLU A O 1
ATOM 1488 N N . LEU A 1 192 ? 0.611 -2.737 12.006 1.00 89.56 192 LEU A N 1
ATOM 1489 C CA . LEU A 1 192 ? 1.012 -1.335 12.108 1.00 89.56 192 LEU A CA 1
ATOM 1490 C C . LEU A 1 192 ? -0.155 -0.430 12.536 1.00 89.56 192 LEU A C 1
ATOM 1492 O O . LEU A 1 192 ? 0.035 0.436 13.389 1.00 89.56 192 LEU A O 1
ATOM 1496 N N . CYS A 1 193 ? -1.350 -0.611 11.967 1.00 88.38 193 CYS A N 1
ATOM 1497 C CA . CYS A 1 193 ? -2.534 0.174 12.324 1.00 88.38 193 CYS A CA 1
ATOM 1498 C C . CYS A 1 193 ? -2.927 -0.054 13.784 1.00 88.38 193 CYS A C 1
ATOM 1500 O O . CYS A 1 193 ? -3.150 0.912 14.507 1.00 88.38 193 CYS A O 1
ATOM 1502 N N . VAL A 1 194 ? -2.938 -1.304 14.248 1.00 88.00 194 VAL A N 1
ATOM 1503 C CA . VAL A 1 194 ? -3.221 -1.645 15.649 1.00 88.00 194 VAL A CA 1
ATOM 1504 C C . VAL A 1 194 ? -2.196 -1.008 16.584 1.00 88.00 194 VAL A C 1
ATOM 1506 O O . VAL A 1 194 ? -2.578 -0.399 17.585 1.00 88.00 194 VAL A O 1
ATOM 1509 N N . ALA A 1 195 ? -0.907 -1.079 16.244 1.00 87.50 195 ALA A N 1
ATOM 1510 C CA . ALA A 1 195 ? 0.148 -0.437 17.022 1.00 87.50 195 ALA A CA 1
ATOM 1511 C C . ALA A 1 195 ? -0.031 1.089 17.090 1.00 87.50 195 ALA A C 1
ATOM 1513 O O . ALA A 1 195 ? 0.092 1.669 18.167 1.00 87.50 195 ALA A O 1
ATOM 1514 N N . LEU A 1 196 ? -0.377 1.732 15.969 1.00 86.69 196 LEU A N 1
ATOM 1515 C CA . LEU A 1 196 ? -0.667 3.167 15.929 1.00 86.69 196 LEU A CA 1
ATOM 1516 C C . LEU A 1 196 ? -1.888 3.518 16.778 1.00 86.69 196 LEU A C 1
ATOM 1518 O O . LEU A 1 196 ? -1.827 4.472 17.546 1.00 86.69 196 LEU A O 1
ATOM 1522 N N . ILE A 1 197 ? -2.974 2.747 16.690 1.00 86.75 197 ILE A N 1
ATOM 1523 C CA . ILE A 1 197 ? -4.168 2.986 17.505 1.00 86.75 197 ILE A CA 1
ATOM 1524 C C . ILE A 1 197 ? -3.808 2.888 18.991 1.00 86.75 197 ILE A C 1
ATOM 1526 O O . ILE A 1 197 ? -4.127 3.797 19.754 1.00 86.75 197 ILE A O 1
ATOM 1530 N N . MET A 1 198 ? -3.081 1.852 19.411 1.00 85.81 198 MET A N 1
ATOM 1531 C CA . MET A 1 198 ? -2.668 1.725 20.811 1.00 85.81 198 MET A CA 1
ATOM 1532 C C . MET A 1 198 ? -1.749 2.868 21.258 1.00 85.81 198 MET A C 1
ATOM 1534 O O . MET A 1 198 ? -1.949 3.403 22.346 1.00 85.81 198 MET A O 1
ATOM 1538 N N . ASP A 1 199 ? -0.806 3.301 20.419 1.00 85.06 199 ASP A N 1
ATOM 1539 C CA . ASP A 1 199 ? 0.052 4.457 20.707 1.00 85.06 199 ASP A CA 1
ATOM 1540 C C . ASP A 1 199 ? -0.763 5.753 20.866 1.00 85.06 199 ASP A C 1
ATOM 1542 O O . ASP A 1 199 ? -0.589 6.477 21.847 1.00 85.06 199 ASP A O 1
ATOM 1546 N N . THR A 1 200 ? -1.723 6.015 19.969 1.00 83.50 200 THR A N 1
ATOM 1547 C CA . THR A 1 200 ? -2.611 7.189 20.075 1.00 83.50 200 THR A CA 1
ATOM 1548 C C . THR A 1 200 ? -3.451 7.171 21.350 1.00 83.50 200 THR A C 1
ATOM 1550 O O . THR A 1 200 ? -3.569 8.191 22.031 1.00 83.50 200 THR A O 1
ATOM 1553 N N . VAL A 1 201 ? -3.987 6.007 21.723 1.00 83.44 201 VAL A N 1
ATOM 1554 C CA . VAL A 1 201 ? -4.814 5.831 22.920 1.00 83.44 201 VAL A CA 1
ATOM 1555 C C . VAL A 1 201 ? -3.989 6.056 24.194 1.00 83.44 201 VAL A C 1
ATOM 1557 O O . VAL A 1 201 ? -4.420 6.802 25.074 1.00 83.44 201 VAL A O 1
ATOM 1560 N N . ILE A 1 202 ? -2.771 5.509 24.261 1.00 81.50 202 ILE A N 1
ATOM 1561 C CA . ILE A 1 202 ? -1.831 5.733 25.374 1.00 81.50 202 ILE A CA 1
ATOM 1562 C C . ILE A 1 202 ? -1.417 7.212 25.450 1.00 81.50 202 ILE A C 1
ATOM 1564 O O . ILE A 1 202 ? -1.373 7.807 26.529 1.00 81.50 202 ILE A O 1
ATOM 1568 N N . ARG A 1 203 ? -1.147 7.848 24.305 1.00 79.25 203 ARG A N 1
ATOM 1569 C CA . ARG A 1 203 ? -0.743 9.258 24.248 1.00 79.25 203 ARG A CA 1
ATOM 1570 C C . ARG A 1 203 ? -1.858 10.212 24.680 1.00 79.25 203 ARG A C 1
ATOM 1572 O O . ARG A 1 203 ? -1.564 11.210 25.336 1.00 79.25 203 ARG A O 1
ATOM 1579 N N . GLN A 1 204 ? -3.116 9.928 24.336 1.00 74.12 204 GLN A N 1
ATOM 1580 C CA . GLN A 1 204 ? -4.266 10.722 24.787 1.00 74.12 204 GLN A CA 1
ATOM 1581 C C . GLN A 1 204 ? -4.469 10.629 26.309 1.00 74.12 204 GLN A C 1
ATOM 1583 O O . GLN A 1 204 ? -4.815 11.632 26.933 1.00 74.12 204 GLN A O 1
ATOM 1588 N N . GLU A 1 205 ? -4.192 9.479 26.932 1.00 62.62 205 GLU A N 1
ATOM 1589 C CA . GLU A 1 205 ? -4.255 9.338 28.394 1.00 62.62 205 GLU A CA 1
ATOM 1590 C C . GLU A 1 205 ? -3.156 10.137 29.106 1.00 62.62 205 GLU A C 1
ATOM 1592 O O . GLU A 1 205 ? -3.443 10.797 30.102 1.00 62.62 205 GLU A O 1
ATOM 1597 N N . GLY A 1 206 ? -1.927 10.173 28.576 1.00 55.81 206 GLY A N 1
ATOM 1598 C CA . GLY A 1 206 ? -0.841 10.974 29.161 1.00 55.81 206 GLY A CA 1
ATOM 1599 C C . GLY A 1 206 ? -1.164 12.473 29.279 1.00 55.81 206 GLY A C 1
ATOM 1600 O O . GLY A 1 206 ? -0.568 13.179 30.091 1.00 55.81 206 GLY A O 1
ATOM 1601 N N . VAL A 1 207 ? -2.136 12.957 28.500 1.00 50.56 207 VAL A N 1
ATOM 1602 C CA . VAL A 1 207 ? -2.675 14.323 28.582 1.00 50.56 207 VAL A CA 1
ATOM 1603 C C . VAL A 1 207 ? -3.840 14.427 29.579 1.00 50.56 207 VAL A C 1
ATOM 1605 O O . VAL A 1 207 ? -4.039 15.485 30.174 1.00 50.56 207 VAL A O 1
ATOM 1608 N N . LEU A 1 208 ? -4.596 13.346 29.791 1.00 48.88 208 LEU A N 1
ATOM 1609 C CA . LEU A 1 208 ? -5.770 13.303 30.670 1.00 48.88 208 LEU A CA 1
ATOM 1610 C C . LEU A 1 208 ? -5.427 12.930 32.129 1.00 48.88 208 LEU A C 1
ATOM 1612 O O . LEU A 1 208 ? -6.163 13.300 33.042 1.00 48.88 208 LEU A O 1
ATOM 1616 N N . VAL A 1 209 ? -4.314 12.225 32.361 1.00 44.44 209 VAL A N 1
ATOM 1617 C CA . VAL A 1 209 ? -3.923 11.665 33.663 1.00 44.44 209 VAL A CA 1
ATOM 1618 C C . VAL A 1 209 ? -2.503 12.107 34.033 1.00 44.44 209 VAL A C 1
ATOM 1620 O O . VAL A 1 209 ? -1.521 11.392 33.863 1.00 44.44 209 VAL A O 1
ATOM 1623 N N . SER A 1 210 ? -2.395 13.287 34.643 1.00 33.09 210 SER A N 1
ATOM 1624 C CA . SER A 1 210 ? -1.240 13.668 35.468 1.00 33.09 210 SER A CA 1
ATOM 1625 C C . SER A 1 210 ? -1.315 13.093 36.894 1.00 33.09 210 SER A C 1
ATOM 1627 O O . SER A 1 210 ? -0.628 13.575 37.793 1.00 33.09 210 SER A O 1
ATOM 1629 N N . MET A 1 211 ? -2.118 12.048 37.136 1.00 34.84 211 MET A N 1
ATOM 1630 C CA . MET A 1 211 ? -2.253 11.427 38.455 1.00 34.84 211 MET A CA 1
ATOM 1631 C C . MET A 1 211 ? -2.271 9.892 38.389 1.00 34.84 211 MET A C 1
ATOM 1633 O O . MET A 1 211 ? -3.270 9.283 38.040 1.00 34.84 211 MET A O 1
ATOM 1637 N N . GLN A 1 212 ? -1.149 9.304 38.823 1.00 38.06 212 GLN A N 1
ATOM 1638 C CA . GLN A 1 212 ? -0.933 7.901 39.219 1.00 38.06 212 GLN A CA 1
ATOM 1639 C C . GLN A 1 212 ? -0.807 6.845 38.107 1.00 38.06 212 GLN A C 1
ATOM 1641 O O . GLN A 1 212 ? -1.739 6.119 37.778 1.00 38.06 212 GLN A O 1
ATOM 1646 N N . MET A 1 213 ? 0.441 6.630 37.669 1.00 28.25 213 MET A N 1
ATOM 1647 C CA . MET A 1 213 ? 0.870 5.327 37.157 1.00 28.25 213 MET A CA 1
ATOM 1648 C C . MET A 1 213 ? 0.866 4.302 38.298 1.00 28.25 213 MET A C 1
ATOM 1650 O O . MET A 1 213 ? 1.769 4.307 39.133 1.00 28.25 213 MET A O 1
ATOM 1654 N N . ASN A 1 214 ? -0.105 3.391 38.312 1.00 35.66 214 ASN A N 1
ATOM 1655 C CA . ASN A 1 214 ? 0.039 2.122 39.021 1.00 35.66 214 ASN A CA 1
ATOM 1656 C C . ASN A 1 214 ? 0.423 1.051 38.002 1.00 35.66 214 ASN A C 1
ATOM 1658 O O . ASN A 1 214 ? -0.387 0.628 37.181 1.00 35.66 214 ASN A O 1
ATOM 1662 N N . GLN A 1 215 ? 1.682 0.623 38.063 1.00 39.75 215 GLN A N 1
ATOM 1663 C CA . GLN A 1 215 ? 2.148 -0.606 37.431 1.00 39.75 215 GLN A CA 1
ATOM 1664 C C . GLN A 1 215 ? 1.614 -1.793 38.241 1.00 39.75 215 GLN A C 1
ATOM 1666 O O . GLN A 1 215 ? 2.360 -2.396 39.004 1.00 39.75 215 GLN A O 1
ATOM 1671 N N . ASP A 1 216 ? 0.324 -2.098 38.122 1.00 34.56 216 ASP A N 1
ATOM 1672 C CA . ASP A 1 216 ? -0.239 -3.330 38.676 1.00 34.56 216 ASP A CA 1
ATOM 1673 C C . ASP A 1 216 ? -0.760 -4.182 37.521 1.00 34.56 216 ASP A C 1
ATOM 1675 O O . ASP A 1 216 ? -1.890 -4.046 37.049 1.00 34.56 216 ASP A O 1
ATOM 1679 N N . GLY A 1 217 ? 0.168 -4.960 36.965 1.00 37.09 217 GLY A N 1
ATOM 1680 C CA . GLY A 1 217 ? -0.105 -5.946 35.935 1.00 37.09 217 GLY A CA 1
ATOM 1681 C C . GLY A 1 217 ? -0.408 -7.275 36.602 1.00 37.09 217 GLY A C 1
ATOM 1682 O O . GLY A 1 217 ? 0.488 -7.888 37.178 1.00 37.09 217 GLY A O 1
ATOM 1683 N N . GLU A 1 218 ? -1.652 -7.726 36.490 1.00 38.09 218 GLU A N 1
ATOM 1684 C CA . GLU A 1 218 ? -1.996 -9.107 36.792 1.00 38.09 218 GLU A CA 1
ATOM 1685 C C . GLU A 1 218 ? -1.326 -10.003 35.743 1.00 38.09 218 GLU A C 1
ATOM 1687 O O . GLU A 1 218 ? -1.506 -9.833 34.534 1.00 38.09 218 GLU A O 1
ATOM 1692 N N . ALA A 1 219 ? -0.436 -10.872 36.217 1.00 29.34 219 ALA A N 1
ATOM 1693 C CA . ALA A 1 219 ? 0.376 -11.739 35.386 1.00 29.34 219 ALA A CA 1
ATOM 1694 C C . ALA A 1 219 ? -0.455 -12.938 34.920 1.00 29.34 219 ALA A C 1
ATOM 1696 O O . ALA A 1 219 ? -0.577 -13.928 35.641 1.00 29.34 219 ALA A O 1
ATOM 1697 N N . ASP A 1 220 ? -0.967 -12.879 33.693 1.00 33.72 220 ASP A N 1
ATOM 1698 C CA . ASP A 1 220 ? -1.406 -14.089 33.007 1.00 33.72 220 ASP A CA 1
ATOM 1699 C C . ASP A 1 220 ? -0.190 -14.963 32.663 1.00 33.72 220 ASP A C 1
ATOM 1701 O O . ASP A 1 220 ? 0.887 -14.499 32.271 1.00 33.72 220 ASP A O 1
ATOM 1705 N N . SER A 1 221 ? -0.372 -16.266 32.846 1.00 38.38 221 SER A N 1
ATOM 1706 C CA . SER A 1 221 ? 0.635 -17.334 32.895 1.00 38.38 221 SER A CA 1
ATOM 1707 C C . SER A 1 221 ? 1.294 -17.684 31.544 1.00 38.38 221 SER A C 1
ATOM 1709 O O . SER A 1 221 ? 1.675 -18.828 31.307 1.00 38.38 221 SER A O 1
ATOM 1711 N N . ALA A 1 222 ? 1.487 -16.698 30.661 1.00 35.72 222 ALA A N 1
ATOM 1712 C CA . ALA A 1 222 ? 2.087 -16.882 29.337 1.00 35.72 222 ALA A CA 1
ATOM 1713 C C . ALA A 1 222 ? 2.950 -15.700 28.840 1.00 35.72 222 ALA A C 1
ATOM 1715 O O . ALA A 1 222 ? 3.053 -15.484 27.639 1.00 35.72 222 ALA A O 1
ATOM 1716 N N . GLY A 1 223 ? 3.601 -14.940 29.729 1.00 35.31 223 GLY A N 1
ATOM 1717 C CA . GLY A 1 223 ? 4.883 -14.262 29.447 1.00 35.31 223 GLY A CA 1
ATOM 1718 C C . GLY A 1 223 ? 4.990 -13.248 28.289 1.00 35.31 223 GLY A C 1
ATOM 1719 O O . GLY A 1 223 ? 6.099 -12.800 28.008 1.00 35.31 223 GLY A O 1
ATOM 1720 N N . LEU A 1 224 ? 3.901 -12.845 27.636 1.00 38.41 224 LEU A N 1
ATOM 1721 C CA . LEU A 1 224 ? 3.879 -11.821 26.588 1.00 38.41 224 LEU A CA 1
ATOM 1722 C C . LEU A 1 224 ? 2.896 -10.725 27.000 1.00 38.41 224 LEU A C 1
ATOM 1724 O O . LEU A 1 224 ? 1.686 -10.921 26.982 1.00 38.41 224 LEU A O 1
ATOM 1728 N N . ARG A 1 225 ? 3.434 -9.568 27.405 1.00 44.97 225 ARG A N 1
ATOM 1729 C CA . ARG A 1 225 ? 2.649 -8.357 27.681 1.00 44.97 225 ARG A CA 1
ATOM 1730 C C . ARG A 1 225 ? 1.938 -7.930 26.398 1.00 44.97 225 ARG A C 1
ATOM 1732 O O . ARG A 1 225 ? 2.565 -7.318 25.536 1.00 44.97 225 ARG A O 1
ATOM 1739 N N . THR A 1 226 ? 0.644 -8.196 26.283 1.00 45.53 226 THR A N 1
ATOM 1740 C CA . THR A 1 226 ? -0.205 -7.427 25.376 1.00 45.53 226 THR A CA 1
ATOM 1741 C C . THR A 1 226 ? -0.311 -6.007 25.943 1.00 45.53 226 THR A C 1
ATOM 1743 O O . THR A 1 226 ? -0.667 -5.840 27.113 1.00 45.53 226 THR A O 1
ATOM 1746 N N . PRO A 1 227 ? 0.069 -4.963 25.186 1.00 58.94 227 PRO A N 1
ATOM 1747 C CA . PRO A 1 227 ? -0.085 -3.588 25.638 1.00 58.94 227 PRO A CA 1
ATOM 1748 C C . PRO A 1 227 ? -1.583 -3.277 25.669 1.00 58.94 227 PRO A C 1
ATOM 1750 O O . PRO A 1 227 ? -2.182 -2.989 24.641 1.00 58.94 227 PRO A O 1
ATOM 1753 N N . GLY A 1 228 ? -2.202 -3.417 26.837 1.00 66.31 228 GLY A N 1
ATOM 1754 C CA . GLY A 1 228 ? -3.581 -3.022 27.094 1.00 66.31 228 GLY A CA 1
ATOM 1755 C C . GLY A 1 228 ? -3.606 -1.757 27.941 1.00 66.31 228 GLY A C 1
ATOM 1756 O O . GLY A 1 228 ? -2.844 -1.637 28.900 1.00 66.31 228 GLY A O 1
ATOM 1757 N N . LEU A 1 229 ? -4.485 -0.819 27.601 1.00 80.19 229 LEU A N 1
ATOM 1758 C CA . LEU A 1 229 ? -4.738 0.367 28.405 1.00 80.19 229 LEU A CA 1
ATOM 1759 C C . LEU A 1 229 ? -5.898 0.097 29.370 1.00 80.19 229 LEU A C 1
ATOM 1761 O O . LEU A 1 229 ? -6.958 -0.354 28.946 1.00 80.19 229 LEU A O 1
ATOM 1765 N N . LYS A 1 230 ? -5.732 0.404 30.660 1.00 82.75 230 LYS A N 1
ATOM 1766 C CA . LYS A 1 230 ? -6.792 0.306 31.675 1.00 82.75 230 LYS A CA 1
ATOM 1767 C C . LYS A 1 230 ? -7.063 1.686 32.270 1.00 82.75 230 LYS A C 1
ATOM 1769 O O . LYS A 1 230 ? -6.277 2.169 33.073 1.00 82.75 230 LYS A O 1
ATOM 1774 N N . ILE A 1 231 ? -8.203 2.275 31.920 1.00 81.44 231 ILE A N 1
ATOM 1775 C CA . ILE A 1 231 ? -8.628 3.604 32.368 1.00 81.44 231 ILE A CA 1
ATOM 1776 C C . ILE A 1 231 ? -9.618 3.453 33.522 1.00 81.44 231 ILE A C 1
ATOM 1778 O O . ILE A 1 231 ? -10.721 2.937 33.335 1.00 81.44 231 ILE A O 1
ATOM 1782 N N . VAL A 1 232 ? -9.252 3.929 34.710 1.00 81.25 232 VAL A N 1
ATOM 1783 C CA . VAL A 1 232 ? -10.148 4.006 35.875 1.00 81.25 232 VAL A CA 1
ATOM 1784 C C . VAL A 1 232 ? -10.765 5.402 35.914 1.00 81.25 232 VAL A C 1
ATOM 1786 O O . VAL A 1 232 ? -10.034 6.387 35.937 1.00 81.25 232 VAL A O 1
ATOM 1789 N N . TYR A 1 233 ? -12.096 5.510 35.910 1.00 78.50 233 TYR A N 1
ATOM 1790 C CA . TYR A 1 233 ? -12.778 6.805 35.725 1.00 78.50 233 TYR A CA 1
ATOM 1791 C C . TYR A 1 233 ? -13.631 7.257 36.913 1.00 78.50 233 TYR A C 1
ATOM 1793 O O . TYR A 1 233 ? -14.173 8.361 36.906 1.00 78.50 233 TYR A O 1
ATOM 1801 N N . TRP A 1 234 ? -13.748 6.417 37.939 1.00 72.62 234 TRP A N 1
ATOM 1802 C CA . TRP A 1 234 ? -14.390 6.758 39.201 1.00 72.62 234 TRP A CA 1
ATOM 1803 C C . TRP A 1 234 ? -13.378 6.521 40.314 1.00 72.62 234 TRP A C 1
ATOM 1805 O O . TRP A 1 234 ? -13.137 5.387 40.722 1.00 72.62 234 TRP A O 1
ATOM 1815 N N . LEU A 1 235 ? -12.704 7.589 40.729 1.00 64.81 235 LEU A N 1
ATOM 1816 C CA . LEU A 1 235 ? -11.752 7.530 41.829 1.00 64.81 235 LEU A CA 1
ATOM 1817 C C . LEU A 1 235 ? -12.536 7.675 43.131 1.00 64.81 235 LEU A C 1
ATOM 1819 O O . LEU A 1 235 ? -13.077 8.744 43.414 1.00 64.81 235 LEU A O 1
ATOM 1823 N N . ASP A 1 236 ? -12.599 6.605 43.919 1.00 56.19 236 ASP A N 1
ATOM 1824 C CA . ASP A 1 236 ? -13.046 6.716 45.302 1.00 56.19 236 ASP A CA 1
ATOM 1825 C C . ASP A 1 236 ? -11.969 7.482 46.077 1.00 56.19 236 ASP A C 1
ATOM 1827 O O . ASP A 1 236 ? -10.830 7.030 46.217 1.00 56.19 236 ASP A O 1
ATOM 1831 N N . LEU A 1 237 ? -12.326 8.675 46.552 1.00 50.38 237 LEU A N 1
ATOM 1832 C CA . LEU A 1 237 ? -11.423 9.594 47.251 1.00 50.38 237 LEU A CA 1
ATOM 1833 C C . LEU A 1 237 ? -10.935 9.036 48.610 1.00 50.38 237 LEU A C 1
ATOM 1835 O O . LEU A 1 237 ? -10.026 9.597 49.218 1.00 50.38 237 LEU A O 1
ATOM 1839 N N . ASP A 1 238 ? -11.492 7.908 49.062 1.00 45.22 238 ASP A N 1
ATOM 1840 C CA . ASP A 1 238 ? -11.400 7.416 50.439 1.00 45.22 238 ASP A CA 1
ATOM 1841 C C . ASP A 1 238 ? -10.450 6.216 50.620 1.00 45.22 238 ASP A C 1
ATOM 1843 O O . ASP A 1 238 ? -10.663 5.353 51.474 1.00 45.22 238 ASP A O 1
ATOM 1847 N N . LYS A 1 239 ? -9.336 6.154 49.879 1.00 49.62 239 LYS A N 1
ATOM 1848 C CA . LYS A 1 239 ? -8.222 5.248 50.230 1.00 49.62 239 LYS A CA 1
ATOM 1849 C C . LYS A 1 239 ? -7.429 5.799 51.421 1.00 49.62 239 LYS A C 1
ATOM 1851 O O . LYS A 1 239 ? -6.270 6.171 51.283 1.00 49.62 239 LYS A O 1
ATOM 1856 N N . ASN A 1 240 ? -8.054 5.851 52.597 1.00 37.56 240 ASN A N 1
ATOM 1857 C CA . ASN A 1 240 ? -7.345 6.063 53.864 1.00 37.56 240 ASN A CA 1
ATOM 1858 C C . ASN A 1 240 ? -7.903 5.264 55.056 1.00 37.56 240 ASN A C 1
ATOM 1860 O O . ASN A 1 240 ? -7.476 5.483 56.188 1.00 37.56 240 ASN A O 1
ATOM 1864 N N . SER A 1 241 ? -8.799 4.299 54.840 1.00 39.47 241 SER A N 1
ATOM 1865 C CA . SER A 1 241 ? -9.214 3.364 55.890 1.00 39.47 241 SER A CA 1
ATOM 1866 C C . SER A 1 241 ? -8.996 1.918 55.446 1.00 39.47 241 SER A C 1
ATOM 1868 O O . SER A 1 241 ? -9.528 1.446 54.445 1.00 39.47 241 SER A O 1
ATOM 1870 N N . GLY A 1 242 ? -8.142 1.217 56.194 1.00 44.94 242 GLY A N 1
ATOM 1871 C CA . GLY A 1 242 ? -7.744 -0.172 55.967 1.00 44.94 242 GLY A CA 1
ATOM 1872 C C . GLY A 1 242 ? -8.843 -1.182 56.290 1.00 44.94 242 GLY A C 1
ATOM 1873 O O . GLY A 1 242 ? -8.683 -1.994 57.196 1.00 44.94 242 GLY A O 1
ATOM 1874 N N . THR A 1 243 ? -9.938 -1.156 55.536 1.00 38.94 243 THR A N 1
ATOM 1875 C CA . THR A 1 243 ? -10.940 -2.225 55.520 1.00 38.94 243 THR A CA 1
ATOM 1876 C C . THR A 1 243 ? -11.167 -2.663 54.081 1.00 38.94 243 THR A C 1
ATOM 1878 O O . THR A 1 243 ? -11.712 -1.933 53.256 1.00 38.94 243 THR A O 1
ATOM 1881 N N . SER A 1 244 ? -10.665 -3.853 53.781 1.00 46.75 244 SER A N 1
ATOM 1882 C CA . SER A 1 244 ? -10.668 -4.524 52.488 1.00 46.75 244 SER A CA 1
ATOM 1883 C C . SER A 1 244 ? -12.067 -5.009 52.103 1.00 46.75 244 SER A C 1
ATOM 1885 O O . SER A 1 244 ? -12.339 -6.190 52.243 1.00 46.75 244 SER A O 1
ATOM 1887 N N . ASP A 1 245 ? -12.922 -4.089 51.649 1.00 38.75 245 ASP A N 1
ATOM 1888 C CA . ASP A 1 245 ? -14.153 -4.362 50.878 1.00 38.75 245 ASP A CA 1
ATOM 1889 C C . ASP A 1 245 ? -14.529 -3.142 50.001 1.00 38.75 245 ASP A C 1
ATOM 1891 O O . ASP A 1 245 ? -15.691 -2.768 49.836 1.00 38.75 245 ASP A O 1
ATOM 1895 N N . SER A 1 246 ? -13.524 -2.464 49.433 1.00 44.78 246 SER A N 1
ATOM 1896 C CA . SER A 1 246 ? -13.748 -1.418 48.428 1.00 44.78 246 SER A CA 1
ATOM 1897 C C . SER A 1 246 ? -14.075 -2.109 47.105 1.00 44.78 246 SER A C 1
ATOM 1899 O O . SER A 1 246 ? -13.211 -2.752 46.504 1.00 44.78 246 SER A O 1
ATOM 1901 N N . GLY A 1 247 ? -15.344 -2.047 46.691 1.00 54.84 247 GLY A N 1
ATOM 1902 C CA . GLY A 1 247 ? -15.777 -2.536 45.385 1.00 54.84 247 GLY A CA 1
ATOM 1903 C C . GLY A 1 247 ? -14.853 -1.992 44.298 1.00 54.84 247 GLY A C 1
ATOM 1904 O O . GLY A 1 247 ? -14.526 -0.810 44.304 1.00 54.84 247 GLY A O 1
ATOM 1905 N N . SER A 1 248 ? -14.385 -2.871 43.410 1.00 65.94 248 SER A N 1
ATOM 1906 C CA . SER A 1 248 ? -13.460 -2.508 42.334 1.00 65.94 248 SER A CA 1
ATOM 1907 C C . SER A 1 248 ?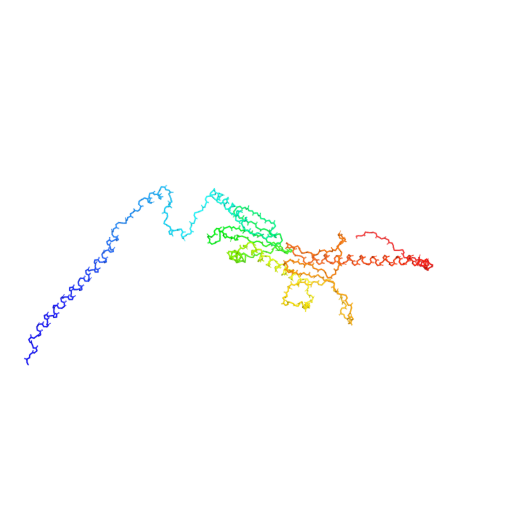 -13.953 -1.251 41.611 1.00 65.94 248 SER A C 1
ATOM 1909 O O . SER A 1 248 ? -15.059 -1.252 41.064 1.00 65.94 248 SER A O 1
ATOM 1911 N N . CYS A 1 249 ? -13.156 -0.175 41.637 1.00 71.75 249 CYS A N 1
ATOM 1912 C CA . CYS A 1 249 ? -13.495 1.062 40.942 1.00 71.75 249 CYS A CA 1
ATOM 1913 C C . CYS A 1 249 ? -13.765 0.746 39.460 1.00 71.75 249 CYS A C 1
ATOM 1915 O O . CYS A 1 249 ? -12.960 0.040 38.841 1.00 71.75 249 CYS A O 1
ATOM 1917 N N . PRO A 1 250 ? -14.870 1.232 38.870 1.00 81.25 250 PRO A N 1
ATOM 1918 C CA . PRO A 1 250 ? -15.207 0.917 37.492 1.00 81.25 250 PRO A CA 1
ATOM 1919 C C . PRO A 1 250 ? -14.120 1.422 36.538 1.00 81.25 250 PRO A C 1
ATOM 1921 O O . PRO A 1 250 ? -13.600 2.536 36.674 1.00 81.25 250 PRO A O 1
ATOM 1924 N N . PHE A 1 251 ? -13.762 0.569 35.582 1.00 82.50 251 PHE A N 1
ATOM 1925 C CA . PHE A 1 251 ? -12.691 0.826 34.631 1.00 82.50 251 PHE A CA 1
ATOM 1926 C C . PHE A 1 251 ? -13.058 0.341 33.231 1.00 82.50 251 PHE A C 1
ATOM 1928 O O . PHE A 1 251 ? -13.850 -0.588 33.058 1.00 82.50 251 PHE A O 1
ATOM 1935 N N . ILE A 1 252 ? -12.438 0.961 32.232 1.00 86.00 252 ILE A N 1
ATOM 1936 C CA . ILE A 1 252 ? -12.488 0.551 30.830 1.00 86.00 252 ILE A CA 1
ATOM 1937 C C . ILE A 1 252 ? -11.118 -0.001 30.464 1.00 86.00 252 ILE A C 1
ATOM 1939 O O . ILE A 1 252 ? -10.103 0.656 30.686 1.00 86.00 252 ILE A O 1
ATOM 1943 N N . LYS A 1 253 ? -11.084 -1.197 29.891 1.00 85.75 253 LYS A N 1
ATOM 1944 C CA . LYS A 1 253 ? -9.880 -1.815 29.346 1.00 85.75 253 LYS A CA 1
ATOM 1945 C C . LYS A 1 253 ? -9.938 -1.756 27.821 1.00 85.75 253 LYS A C 1
ATOM 1947 O O . LYS A 1 253 ? -10.912 -2.213 27.232 1.00 85.75 253 LYS A O 1
ATOM 1952 N N . VAL A 1 254 ? -8.921 -1.187 27.188 1.00 86.12 254 VAL A N 1
ATOM 1953 C CA . VAL A 1 254 ? -8.726 -1.177 25.735 1.00 86.12 254 VAL A CA 1
ATOM 1954 C C . VAL A 1 254 ? -7.541 -2.078 25.434 1.00 86.12 254 VAL A C 1
ATOM 1956 O O . VAL A 1 254 ? -6.422 -1.777 25.841 1.00 86.12 254 VAL A O 1
ATOM 1959 N N . GLU A 1 255 ? -7.772 -3.192 24.751 1.00 84.56 255 GLU A N 1
ATOM 1960 C CA . GLU A 1 255 ? -6.706 -4.133 24.413 1.00 84.56 255 GLU A CA 1
ATOM 1961 C C . GLU A 1 255 ? -6.865 -4.702 22.999 1.00 84.56 255 GLU A C 1
ATOM 1963 O O . GLU A 1 255 ? -7.995 -4.928 22.551 1.00 84.56 255 GLU A O 1
ATOM 1968 N N . PRO A 1 256 ? -5.755 -4.947 22.281 1.00 84.38 256 PRO A N 1
ATOM 1969 C CA . PRO A 1 256 ? -5.793 -5.749 21.070 1.00 84.38 256 PRO A CA 1
ATOM 1970 C C . PRO A 1 256 ? -6.040 -7.211 21.460 1.00 84.38 256 PRO A C 1
ATOM 1972 O O . PRO A 1 256 ? -5.290 -7.797 22.243 1.00 84.38 256 PRO A O 1
ATOM 1975 N N . GLY A 1 257 ? -7.113 -7.801 20.936 1.00 77.75 257 GLY A N 1
ATOM 1976 C CA . GLY A 1 257 ? -7.395 -9.221 21.107 1.00 77.75 257 GLY A CA 1
ATOM 1977 C C . GLY A 1 257 ? -6.366 -10.114 20.394 1.00 77.75 257 GLY A C 1
ATOM 1978 O O . GLY A 1 257 ? -5.532 -9.629 19.627 1.00 77.75 257 GLY A O 1
ATOM 1979 N N . PRO A 1 258 ? -6.431 -11.444 20.592 1.00 74.06 258 PRO A N 1
ATOM 1980 C CA . PRO A 1 258 ? -5.568 -12.400 19.882 1.00 74.06 258 PRO A CA 1
ATOM 1981 C C . PRO A 1 258 ? -5.799 -12.410 18.359 1.00 74.06 258 PRO A C 1
ATOM 1983 O O . PRO A 1 258 ? -4.981 -12.919 17.603 1.00 74.06 258 PRO A O 1
ATOM 1986 N N . ASP A 1 259 ? -6.922 -11.847 17.923 1.00 76.88 259 ASP A N 1
ATOM 1987 C CA . ASP A 1 259 ? -7.338 -11.600 16.545 1.00 76.88 259 ASP A CA 1
ATOM 1988 C C . ASP A 1 259 ? -6.855 -10.244 16.000 1.00 76.88 259 ASP A C 1
ATOM 1990 O O . ASP A 1 259 ? -7.254 -9.871 14.902 1.00 76.88 259 ASP A O 1
ATOM 1994 N N . LEU A 1 260 ? -6.040 -9.498 16.761 1.00 78.75 260 LEU A N 1
ATOM 1995 C CA . LEU A 1 260 ? -5.626 -8.113 16.483 1.00 78.75 260 LEU A CA 1
ATOM 1996 C C . LEU A 1 260 ? -6.798 -7.118 16.366 1.00 78.75 260 LEU A C 1
ATOM 1998 O O . LEU A 1 260 ? -6.607 -5.947 16.047 1.00 78.75 260 LEU A O 1
ATOM 2002 N N . GLN A 1 261 ? -8.011 -7.533 16.737 1.00 81.75 261 GLN A N 1
ATOM 2003 C CA . GLN A 1 261 ? -9.153 -6.637 16.831 1.00 81.75 261 GLN A CA 1
ATOM 2004 C C . GLN A 1 261 ? -9.133 -5.909 18.171 1.00 81.75 261 GLN A C 1
ATOM 2006 O O . GLN A 1 261 ? -9.005 -6.519 19.234 1.00 81.75 261 GLN A O 1
ATOM 2011 N N . ILE A 1 262 ? -9.289 -4.590 18.129 1.00 84.44 262 ILE A N 1
ATOM 2012 C CA . ILE A 1 262 ? -9.269 -3.757 19.331 1.00 84.44 262 ILE A CA 1
ATOM 2013 C C . ILE A 1 262 ? -10.596 -3.909 20.065 1.00 84.44 262 ILE A C 1
ATOM 2015 O O . ILE A 1 262 ? -11.656 -3.574 19.534 1.00 84.44 262 ILE A O 1
ATOM 2019 N N . LYS A 1 263 ? -10.530 -4.406 21.299 1.00 85.38 263 LYS A N 1
ATOM 2020 C CA . LYS A 1 263 ? -11.689 -4.631 22.162 1.00 85.38 263 LYS A CA 1
ATOM 2021 C C . LYS A 1 263 ? -11.677 -3.609 23.288 1.00 85.38 263 LYS A C 1
ATOM 2023 O O . LYS A 1 263 ? -10.660 -3.403 23.949 1.00 85.38 263 LYS A O 1
ATOM 2028 N N . CYS A 1 264 ? -12.822 -2.968 23.504 1.00 85.00 264 CYS A N 1
ATOM 2029 C CA . CYS A 1 264 ? -13.048 -2.078 24.635 1.00 85.00 264 CYS A CA 1
ATOM 2030 C C . CYS A 1 264 ? -14.003 -2.776 25.604 1.00 85.00 264 CYS A C 1
ATOM 2032 O O . CYS A 1 264 ? -15.180 -2.959 25.302 1.00 85.00 264 CYS A O 1
ATOM 2034 N N . LEU A 1 265 ? -13.492 -3.187 26.759 1.00 84.75 265 LEU A N 1
ATOM 2035 C CA . LEU A 1 265 ? -14.239 -3.929 27.768 1.00 84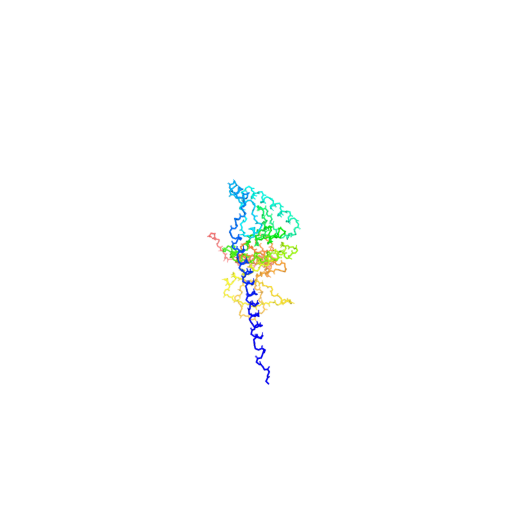.75 265 LEU A CA 1
ATOM 2036 C C . LEU A 1 265 ? -14.480 -3.051 28.989 1.00 84.75 265 LEU A C 1
ATOM 2038 O O . LEU A 1 265 ? -13.569 -2.390 29.484 1.00 84.75 265 LEU A O 1
ATOM 2042 N N . HIS A 1 266 ? -15.708 -3.065 29.489 1.00 85.75 266 HIS A N 1
ATOM 2043 C CA . HIS A 1 266 ? -16.060 -2.412 30.741 1.00 85.75 266 HIS A CA 1
ATOM 2044 C C . HIS A 1 266 ? -16.018 -3.425 31.887 1.00 85.75 266 HIS A C 1
ATOM 2046 O O . HIS A 1 266 ? -16.435 -4.569 31.714 1.00 85.75 266 HIS A O 1
ATOM 2052 N N . SER A 1 267 ? -15.512 -3.026 33.056 1.00 83.00 267 SER A N 1
ATOM 2053 C CA . SER A 1 267 ? -15.329 -3.942 34.191 1.00 83.00 267 SER A CA 1
ATOM 2054 C C . SER A 1 267 ? -16.635 -4.466 34.789 1.00 83.00 267 SER A C 1
ATOM 2056 O O . SER A 1 267 ? -16.659 -5.545 35.379 1.00 83.00 267 SER A O 1
ATOM 2058 N N . THR A 1 268 ? -17.722 -3.708 34.650 1.00 79.75 268 THR A N 1
ATOM 2059 C CA . THR A 1 268 ? -19.053 -4.070 35.146 1.00 79.75 268 THR A CA 1
ATOM 2060 C C . THR A 1 268 ? -20.094 -4.055 34.035 1.00 79.75 268 THR A C 1
ATOM 2062 O O . THR A 1 268 ? -19.945 -3.373 33.023 1.00 79.75 268 THR A O 1
ATOM 2065 N N . PHE A 1 269 ? -21.186 -4.789 34.233 1.00 83.00 269 PHE A N 1
ATOM 2066 C CA . PHE A 1 269 ? -22.327 -4.728 33.329 1.00 83.00 269 PHE A CA 1
ATOM 2067 C C . PHE A 1 269 ? -22.953 -3.329 33.357 1.00 83.00 269 PHE A C 1
ATOM 2069 O O . PHE A 1 269 ? -23.304 -2.815 34.421 1.00 83.00 269 PHE A O 1
ATOM 2076 N N . VAL A 1 270 ? -23.116 -2.726 32.182 1.00 85.81 270 VAL A N 1
ATOM 2077 C CA . VAL A 1 270 ? -23.705 -1.395 32.025 1.00 85.81 270 VAL A CA 1
ATOM 2078 C C . VAL A 1 270 ? -24.742 -1.402 30.911 1.00 85.81 270 VAL A C 1
ATOM 2080 O O . VAL A 1 270 ? -24.567 -2.037 29.875 1.00 85.81 270 VAL A O 1
ATOM 2083 N N . ILE A 1 271 ? -25.844 -0.694 31.140 1.00 85.56 271 ILE A N 1
ATOM 2084 C CA . ILE A 1 271 ? -26.984 -0.592 30.233 1.00 85.56 271 ILE A CA 1
ATOM 2085 C C . ILE A 1 271 ? -26.861 0.696 29.426 1.00 85.56 271 ILE A C 1
ATOM 2087 O O . ILE A 1 271 ? -26.667 1.778 29.991 1.00 85.56 271 ILE A O 1
ATOM 2091 N N . ASP A 1 272 ? -27.027 0.585 28.112 1.00 87.38 272 ASP A N 1
ATOM 2092 C CA . ASP A 1 272 ? -27.105 1.745 27.236 1.00 87.38 272 ASP A CA 1
ATOM 2093 C C . ASP A 1 272 ? -28.477 2.433 27.420 1.00 87.38 272 ASP A C 1
ATOM 2095 O O . ASP A 1 272 ? -29.521 1.796 27.227 1.00 87.38 272 ASP A O 1
ATOM 2099 N N . PRO A 1 273 ? -28.511 3.729 27.788 1.00 83.12 273 PRO A N 1
ATOM 2100 C CA . PRO A 1 273 ? -29.755 4.462 28.018 1.00 83.12 273 PRO A CA 1
ATOM 2101 C C . PRO A 1 273 ? -30.647 4.574 26.775 1.00 83.12 273 PRO A C 1
ATOM 2103 O O . PRO A 1 273 ? -31.846 4.808 26.917 1.00 83.12 273 PRO A O 1
ATOM 2106 N N . LEU A 1 274 ? -30.086 4.436 25.568 1.00 84.75 274 LEU A N 1
ATOM 2107 C CA . LEU A 1 274 ? -30.825 4.571 24.312 1.00 84.75 274 LEU A CA 1
ATOM 2108 C C . LEU A 1 274 ? -31.462 3.253 23.868 1.00 84.75 274 LEU A C 1
ATOM 2110 O O . LEU A 1 274 ? -32.567 3.258 23.328 1.00 84.75 274 LEU A O 1
ATOM 2114 N N . THR A 1 275 ? -30.777 2.126 24.077 1.00 85.50 275 THR A N 1
ATOM 2115 C CA . THR A 1 275 ? -31.235 0.812 23.591 1.00 85.50 275 THR A CA 1
ATOM 2116 C C . THR A 1 275 ? -31.884 -0.038 24.680 1.00 85.50 275 THR A C 1
ATOM 2118 O O . THR A 1 275 ? -32.619 -0.975 24.363 1.00 85.50 275 THR A O 1
ATOM 2121 N N . GLY A 1 276 ? -31.617 0.260 25.957 1.00 80.56 276 GLY A N 1
ATOM 2122 C CA . GLY A 1 276 ? -32.057 -0.546 27.096 1.00 80.56 276 GLY A CA 1
ATOM 2123 C C . GLY A 1 276 ? -31.406 -1.934 27.166 1.00 80.56 276 GLY A C 1
ATOM 2124 O O . GLY A 1 276 ? -31.864 -2.778 27.936 1.00 80.56 276 GLY A O 1
ATOM 2125 N N . LYS A 1 277 ? -30.366 -2.185 26.360 1.00 87.50 277 LYS A N 1
ATOM 2126 C CA . LYS A 1 277 ? -29.569 -3.420 26.337 1.00 87.50 277 LYS A CA 1
ATOM 2127 C C . LYS A 1 277 ? -28.178 -3.170 26.924 1.00 87.50 277 LYS A C 1
ATOM 2129 O O . LYS A 1 277 ? -27.852 -2.043 27.290 1.00 87.50 277 LYS A O 1
ATOM 2134 N N . GLU A 1 278 ? -27.377 -4.225 27.031 1.00 87.00 278 GLU A N 1
ATOM 2135 C CA . GLU A 1 278 ? -25.964 -4.120 27.404 1.00 87.00 278 GLU A CA 1
ATOM 2136 C C . GLU A 1 278 ? -25.223 -3.154 26.469 1.00 87.00 278 GLU A C 1
ATOM 2138 O O . GLU A 1 278 ? -25.436 -3.170 25.254 1.00 87.00 278 GLU A O 1
ATOM 2143 N N . ALA A 1 279 ? -24.408 -2.270 27.042 1.00 84.50 279 ALA A N 1
ATOM 2144 C CA . ALA A 1 279 ? -23.668 -1.283 26.276 1.00 84.50 279 ALA A CA 1
ATOM 2145 C C . ALA A 1 279 ? -22.414 -1.911 25.657 1.00 84.50 279 ALA A C 1
ATOM 2147 O O . ALA A 1 279 ? -21.541 -2.411 26.363 1.00 84.50 279 ALA A O 1
ATOM 2148 N N . GLU A 1 280 ? -22.300 -1.814 24.335 1.00 85.69 280 GLU A N 1
ATOM 2149 C CA . GLU A 1 280 ? -21.097 -2.195 23.599 1.00 85.69 280 GLU A CA 1
ATOM 2150 C C . GLU A 1 280 ? -20.196 -0.974 23.383 1.00 85.69 280 GLU A C 1
ATOM 2152 O O . GLU A 1 280 ? -20.623 0.073 22.871 1.00 85.69 280 GLU A O 1
ATOM 2157 N N . PHE A 1 281 ? -18.931 -1.118 23.775 1.00 85.69 281 PHE A N 1
ATOM 2158 C CA . PHE A 1 281 ? -17.905 -0.095 23.631 1.00 85.69 281 PHE A CA 1
ATOM 2159 C C . PHE A 1 281 ? -16.999 -0.425 22.447 1.00 85.69 281 PHE A C 1
ATOM 2161 O O . PHE A 1 281 ? -16.473 -1.527 22.332 1.00 85.69 281 PHE A O 1
ATOM 2168 N N . SER A 1 282 ? -16.794 0.557 21.577 1.00 84.75 282 SER A N 1
ATOM 2169 C CA . SER A 1 282 ? -15.915 0.450 20.419 1.00 84.75 282 SER A CA 1
ATOM 2170 C C . SER A 1 282 ? -15.265 1.801 20.141 1.00 84.75 282 SER A C 1
ATOM 2172 O O . SER A 1 282 ? -15.849 2.852 20.428 1.00 84.75 282 SER A O 1
ATOM 2174 N N . LEU A 1 283 ? -14.063 1.773 19.571 1.00 83.75 283 LEU A N 1
ATOM 2175 C CA . LEU A 1 283 ? -13.375 2.961 19.074 1.00 83.75 283 LEU A CA 1
ATOM 2176 C C . LEU A 1 283 ? -13.684 3.156 17.588 1.00 83.75 283 LEU A C 1
ATOM 2178 O O . LEU A 1 283 ? -13.713 2.194 16.823 1.00 83.75 283 LEU A O 1
ATOM 2182 N N . ASP A 1 284 ? -13.900 4.407 17.184 1.00 79.62 284 ASP A N 1
ATOM 2183 C CA . ASP A 1 284 ? -13.900 4.772 15.769 1.00 79.62 284 ASP A CA 1
ATOM 2184 C C . ASP A 1 284 ? -12.446 4.906 15.310 1.00 79.62 284 ASP A C 1
ATOM 2186 O O . ASP A 1 284 ? -11.720 5.786 15.773 1.00 79.62 284 ASP A O 1
ATOM 2190 N N . GLN A 1 285 ? -12.010 4.013 14.424 1.00 79.56 285 GLN A N 1
ATOM 2191 C CA . GLN A 1 285 ? -10.623 3.963 13.958 1.00 79.56 285 GLN A CA 1
ATOM 2192 C C . GLN A 1 285 ? -10.237 5.208 13.138 1.00 79.56 285 GLN A C 1
ATOM 2194 O O . GLN A 1 285 ? -9.074 5.610 13.144 1.00 79.56 285 GLN A O 1
ATOM 2199 N N . ASN A 1 286 ? -11.211 5.869 12.497 1.00 76.94 286 ASN A N 1
ATOM 2200 C CA . ASN A 1 286 ? -10.968 7.085 11.715 1.00 76.94 286 ASN A CA 1
ATOM 2201 C C . ASN A 1 286 ? -10.752 8.329 12.595 1.00 76.94 286 ASN A C 1
ATOM 2203 O O . ASN A 1 286 ? -10.148 9.309 12.154 1.00 76.94 286 ASN A O 1
ATOM 2207 N N . CYS A 1 287 ? -11.304 8.328 13.811 1.00 80.00 287 CYS A N 1
ATOM 2208 C CA . CYS A 1 287 ? -11.239 9.449 14.744 1.00 80.00 287 CYS A CA 1
ATOM 2209 C C . CYS A 1 287 ? -11.222 8.923 16.179 1.00 80.00 287 CYS A C 1
ATOM 2211 O O . CYS A 1 287 ? -12.250 8.826 16.857 1.00 80.00 287 CYS A O 1
ATOM 2213 N N . ILE A 1 288 ? -10.021 8.574 16.628 1.00 83.31 288 ILE A N 1
ATOM 2214 C CA . ILE A 1 288 ? -9.780 8.003 17.945 1.00 83.31 288 ILE A CA 1
ATOM 2215 C C . ILE A 1 288 ? -9.943 9.096 18.992 1.00 83.31 288 ILE A C 1
ATOM 2217 O O . ILE A 1 288 ? -9.258 10.127 18.984 1.00 83.31 288 ILE A O 1
ATOM 2221 N N . ASP A 1 289 ? -10.878 8.844 19.898 1.00 83.94 289 ASP A N 1
ATOM 2222 C CA . ASP A 1 289 ? -11.313 9.789 20.909 1.00 83.94 289 ASP A CA 1
ATOM 2223 C C . ASP A 1 289 ? -11.616 9.066 22.224 1.00 83.94 289 ASP A C 1
ATOM 2225 O O . ASP A 1 289 ? -12.732 8.593 22.473 1.00 83.94 289 ASP A O 1
ATOM 2229 N N . VAL A 1 290 ? -10.588 8.977 23.067 1.00 84.94 290 VAL A N 1
ATOM 2230 C CA . VAL A 1 290 ? -10.673 8.310 24.370 1.00 84.94 290 VAL A CA 1
ATOM 2231 C C . VAL A 1 290 ? -11.633 9.044 25.315 1.00 84.94 290 VAL A C 1
ATOM 2233 O O . VAL A 1 290 ? -12.335 8.403 26.094 1.00 84.94 290 VAL A O 1
ATOM 2236 N N . GLU A 1 291 ? -11.745 10.371 25.218 1.00 84.62 291 GLU A N 1
ATOM 2237 C CA . GLU A 1 291 ? -12.665 11.164 26.044 1.00 84.62 291 GLU A CA 1
ATOM 2238 C C . GLU A 1 291 ? -14.125 10.830 25.718 1.00 84.62 291 GLU A C 1
ATOM 2240 O O . GLU A 1 291 ? -14.930 10.585 26.617 1.00 84.62 291 GLU A O 1
ATOM 2245 N N . LYS A 1 292 ? -14.478 10.750 24.430 1.00 86.75 292 LYS A N 1
ATOM 2246 C CA . LYS A 1 292 ? -15.832 10.367 24.006 1.00 86.75 292 LYS A CA 1
ATOM 2247 C C . LYS A 1 292 ? -16.177 8.943 24.439 1.00 86.75 292 LYS A C 1
ATOM 2249 O O . LYS A 1 292 ? -17.311 8.699 24.864 1.00 86.75 292 LYS A O 1
ATOM 2254 N N . LEU A 1 293 ? -15.214 8.020 24.368 1.00 88.31 293 LEU A N 1
ATOM 2255 C CA . LEU A 1 293 ? -15.372 6.660 24.886 1.00 88.31 293 LEU A CA 1
ATOM 2256 C C . LEU A 1 293 ? -15.648 6.675 26.400 1.00 88.31 293 LEU A C 1
ATOM 2258 O O . LEU A 1 293 ? -16.603 6.046 26.862 1.00 88.31 293 LEU A O 1
ATOM 2262 N N . LEU A 1 294 ? -14.865 7.448 27.155 1.00 87.19 294 LEU A N 1
ATOM 2263 C CA . LEU A 1 294 ? -14.988 7.581 28.604 1.00 87.19 294 LEU A CA 1
ATOM 2264 C C . LEU A 1 294 ? -16.332 8.189 29.020 1.00 87.19 294 LEU A C 1
ATOM 2266 O O . LEU A 1 294 ? -17.022 7.655 29.887 1.00 87.19 294 LEU A O 1
ATOM 2270 N N . LEU A 1 295 ? -16.748 9.274 28.366 1.00 88.06 295 LEU A N 1
ATOM 2271 C CA . LEU A 1 295 ? -18.034 9.927 28.613 1.00 88.06 295 LEU A CA 1
ATOM 2272 C C . LEU A 1 295 ? -19.207 8.984 28.337 1.00 88.06 295 LEU A C 1
ATOM 2274 O O . LEU A 1 295 ? -20.181 8.971 29.096 1.00 88.06 295 LEU A O 1
ATOM 2278 N N . ARG A 1 296 ? -19.115 8.162 27.282 1.00 87.50 296 ARG A N 1
ATOM 2279 C CA . ARG A 1 296 ? -20.127 7.142 26.990 1.00 87.50 296 ARG A CA 1
ATOM 2280 C C . ARG A 1 296 ? -20.203 6.104 28.109 1.00 87.50 296 ARG A C 1
ATOM 2282 O O . ARG A 1 296 ? -21.309 5.793 28.552 1.00 87.50 296 ARG A O 1
ATOM 2289 N N . ALA A 1 297 ? -19.067 5.615 28.600 1.00 87.88 297 ALA A N 1
ATOM 2290 C CA . ALA A 1 297 ? -19.031 4.663 29.710 1.00 87.88 297 ALA A CA 1
ATOM 2291 C C . ALA A 1 297 ? -19.595 5.251 31.007 1.00 87.88 297 ALA A C 1
ATOM 2293 O O . ALA A 1 297 ? -20.470 4.643 31.623 1.00 87.88 297 ALA A O 1
ATOM 2294 N N . ILE A 1 298 ? -19.203 6.479 31.364 1.00 87.38 298 ILE A N 1
ATOM 2295 C CA . ILE A 1 298 ? -19.748 7.204 32.522 1.00 87.38 298 ILE A CA 1
ATOM 2296 C C . ILE A 1 298 ? -21.268 7.355 32.399 1.00 87.38 298 ILE A C 1
ATOM 2298 O O . ILE A 1 298 ? -21.995 7.140 33.370 1.00 87.38 298 ILE A O 1
ATOM 2302 N N . CYS A 1 299 ? -21.772 7.701 31.212 1.00 87.62 299 CYS A N 1
ATOM 2303 C CA . CYS A 1 299 ? -23.205 7.857 30.979 1.00 87.62 299 CYS A CA 1
ATOM 2304 C C . CYS A 1 299 ? -23.971 6.542 31.202 1.00 87.62 299 CYS A C 1
ATOM 2306 O O . CYS A 1 299 ? -24.964 6.535 31.936 1.00 87.62 299 CYS A O 1
ATOM 2308 N N . CYS A 1 300 ? -23.481 5.431 30.638 1.00 88.56 300 CYS A N 1
ATOM 2309 C CA . CYS A 1 300 ? -24.092 4.106 30.797 1.00 88.56 300 CYS A CA 1
ATOM 2310 C C . CYS A 1 300 ? -24.021 3.627 32.256 1.00 88.56 300 CYS A C 1
ATOM 2312 O O . CYS A 1 300 ? -25.013 3.156 32.817 1.00 88.56 300 CYS A O 1
ATOM 2314 N N . SER A 1 301 ? -22.881 3.833 32.918 1.00 87.81 301 SER A N 1
ATOM 2315 C CA . SER A 1 301 ? -22.689 3.527 34.338 1.00 87.81 301 SER A CA 1
ATOM 2316 C C . SER A 1 301 ? -23.657 4.315 35.225 1.00 87.81 301 SER A C 1
ATOM 2318 O O . SER A 1 301 ? -24.317 3.743 36.093 1.00 87.81 301 SER A O 1
ATOM 2320 N N . ARG A 1 302 ? -23.802 5.626 34.986 1.00 87.81 302 ARG A N 1
ATOM 2321 C CA . ARG A 1 302 ? -24.732 6.492 35.725 1.00 87.81 302 ARG A CA 1
ATOM 2322 C C . ARG A 1 302 ? -26.180 6.053 35.531 1.00 87.81 302 ARG A C 1
ATOM 2324 O O . ARG A 1 302 ? -26.927 5.981 36.503 1.00 87.81 302 ARG A O 1
ATOM 2331 N N . TYR A 1 303 ? -26.578 5.760 34.295 1.00 88.31 303 TYR A N 1
ATOM 2332 C CA . TYR A 1 303 ? -27.931 5.300 33.989 1.00 88.31 303 TYR A CA 1
ATOM 2333 C C . TYR A 1 303 ? -28.250 3.971 34.684 1.00 88.31 303 TYR A C 1
ATOM 2335 O O . TYR A 1 303 ? -29.279 3.855 35.347 1.00 88.31 303 TYR A O 1
ATOM 2343 N N . THR A 1 304 ? -27.333 3.004 34.611 1.00 88.00 304 THR A N 1
ATOM 2344 C CA . THR A 1 304 ? -27.481 1.691 35.257 1.00 88.00 304 THR A CA 1
ATOM 2345 C C . THR A 1 304 ? -27.648 1.840 36.767 1.00 88.00 304 THR A C 1
ATOM 2347 O O . THR A 1 304 ? -28.586 1.290 37.344 1.00 88.00 304 THR A O 1
ATOM 2350 N N . ARG A 1 305 ? -26.819 2.681 37.401 1.00 87.00 305 ARG A N 1
ATOM 2351 C CA . ARG A 1 305 ? -26.907 2.940 38.842 1.00 87.00 305 ARG A CA 1
ATOM 2352 C C . ARG A 1 305 ? -28.215 3.625 39.243 1.00 87.00 305 ARG A C 1
ATOM 2354 O O . ARG A 1 305 ? -28.806 3.271 40.259 1.00 87.00 305 ARG A O 1
ATOM 2361 N N . LEU A 1 306 ? -28.698 4.579 38.446 1.00 88.00 306 LEU A N 1
ATOM 2362 C CA . LEU A 1 306 ? -29.999 5.218 38.672 1.00 88.00 306 LEU A CA 1
ATOM 2363 C C . LEU A 1 306 ? -31.156 4.218 38.548 1.00 88.00 306 LEU A C 1
ATOM 2365 O O . LEU A 1 306 ? -32.088 4.263 39.350 1.00 88.00 306 LEU A O 1
ATOM 2369 N N . LEU A 1 307 ? -31.081 3.295 37.588 1.00 87.62 307 LEU A N 1
ATOM 2370 C CA . LEU A 1 307 ? -32.081 2.246 37.398 1.00 87.62 307 LEU A CA 1
ATOM 2371 C C . LEU A 1 307 ? -32.117 1.271 38.586 1.00 87.62 307 LEU A C 1
ATOM 2373 O O . LEU A 1 307 ? -33.194 0.875 39.032 1.00 87.62 307 LEU A O 1
ATOM 2377 N N . GLU A 1 308 ? -30.953 0.894 39.119 1.00 87.75 308 GLU A N 1
ATOM 2378 C CA . GLU A 1 308 ? -30.845 0.095 40.346 1.00 87.75 308 GLU A CA 1
ATOM 2379 C C . GLU A 1 308 ? -31.493 0.809 41.533 1.00 87.75 308 GLU A C 1
ATOM 2381 O O . GLU A 1 308 ? -32.362 0.238 42.190 1.00 87.75 308 GLU A O 1
ATOM 2386 N N . ILE A 1 309 ? -31.144 2.081 41.763 1.00 88.44 309 ILE A N 1
ATOM 2387 C CA . ILE A 1 309 ? -31.720 2.890 42.848 1.00 88.44 309 ILE A CA 1
ATOM 2388 C C . ILE A 1 309 ? -33.242 2.991 42.696 1.00 88.44 309 ILE A C 1
ATOM 2390 O O . ILE A 1 309 ? -33.975 2.821 43.669 1.00 88.44 309 ILE A O 1
ATOM 2394 N N . GLN A 1 310 ? -33.744 3.213 41.480 1.00 88.19 310 GLN A N 1
ATOM 2395 C CA . GLN A 1 310 ? -35.179 3.260 41.212 1.00 88.19 310 GLN A CA 1
ATOM 2396 C C . GLN A 1 310 ? -35.869 1.926 41.534 1.00 88.19 310 GLN A C 1
ATOM 2398 O O . GLN A 1 310 ? -36.952 1.927 42.125 1.00 88.19 310 GLN A O 1
ATOM 2403 N N . LYS A 1 311 ? -35.259 0.787 41.177 1.00 88.25 311 LYS A N 1
ATOM 2404 C CA . LYS A 1 311 ? -35.787 -0.547 41.502 1.00 88.25 311 LYS A CA 1
ATOM 2405 C C . LYS A 1 311 ? -35.815 -0.787 43.009 1.00 88.25 311 LYS A C 1
ATOM 2407 O O . LYS A 1 311 ? -36.822 -1.279 43.513 1.00 88.25 311 LYS A O 1
ATOM 2412 N N . GLU A 1 312 ? -34.762 -0.412 43.729 1.00 88.44 312 GLU A N 1
ATOM 2413 C CA . GLU A 1 312 ? -34.712 -0.537 45.190 1.00 88.44 312 GLU A CA 1
ATOM 2414 C C . GLU A 1 312 ? -35.744 0.367 45.881 1.00 88.44 312 GLU A C 1
ATOM 2416 O O . GLU A 1 312 ? -36.474 -0.079 46.768 1.00 88.44 312 GLU A O 1
ATOM 2421 N N . LEU A 1 313 ? -35.913 1.610 45.418 1.00 84.62 313 LEU A N 1
ATOM 2422 C CA . LEU A 1 313 ? -36.970 2.504 45.904 1.00 84.62 313 LEU A CA 1
ATOM 2423 C C . LEU A 1 313 ? -38.373 1.942 45.631 1.00 84.62 313 LEU A C 1
ATOM 2425 O O . LEU A 1 313 ? -39.250 2.012 46.496 1.00 84.62 313 LEU A O 1
ATOM 2429 N N . ALA A 1 314 ? -38.596 1.347 44.456 1.00 81.31 314 ALA A N 1
ATOM 2430 C CA . ALA A 1 314 ? -39.865 0.711 44.118 1.00 81.31 314 ALA A CA 1
ATOM 2431 C C . ALA A 1 314 ? -40.159 -0.493 45.028 1.00 81.31 314 ALA A C 1
ATOM 2433 O O . ALA A 1 314 ? -41.270 -0.588 45.555 1.00 81.31 314 ALA A O 1
ATOM 2434 N N . LYS A 1 315 ? -39.168 -1.358 45.285 1.00 83.25 315 LYS A N 1
ATOM 2435 C CA . LYS A 1 315 ? -39.286 -2.472 46.242 1.00 83.25 315 LYS A CA 1
ATOM 2436 C C . LYS A 1 315 ? -39.622 -1.969 47.645 1.00 83.25 315 LYS A C 1
ATOM 2438 O O . LYS A 1 315 ? -40.576 -2.452 48.248 1.00 83.25 315 LYS A O 1
ATOM 2443 N N . ASN A 1 316 ? -38.928 -0.940 48.131 1.00 77.00 316 ASN A N 1
ATOM 2444 C CA . ASN A 1 316 ? -39.203 -0.348 49.444 1.00 77.00 316 ASN A CA 1
ATOM 2445 C C . ASN A 1 316 ? -40.618 0.241 49.528 1.00 77.00 316 ASN A C 1
ATOM 2447 O O . ASN A 1 316 ? -41.312 0.043 50.521 1.00 77.00 316 ASN A O 1
ATOM 2451 N N . SER A 1 317 ? -41.108 0.878 48.461 1.00 65.62 317 SER A N 1
ATOM 2452 C CA . SER A 1 317 ? -42.491 1.371 48.409 1.00 65.62 317 SER A CA 1
ATOM 2453 C C . SER A 1 317 ? -43.536 0.243 48.430 1.00 65.62 317 SER A C 1
ATOM 2455 O O . SER A 1 317 ? -44.600 0.391 49.035 1.00 65.62 317 SER A O 1
ATOM 2457 N N . GLN A 1 318 ? -43.236 -0.904 47.809 1.00 60.56 318 GLN A N 1
ATOM 2458 C CA . GLN A 1 318 ? -44.082 -2.098 47.842 1.00 60.56 318 GLN A CA 1
ATOM 2459 C C . GLN A 1 318 ? -44.058 -2.753 49.224 1.00 60.56 318 GLN A C 1
ATOM 2461 O O . GLN A 1 318 ? -45.114 -3.153 49.709 1.00 60.56 318 GLN A O 1
ATOM 2466 N N . ILE A 1 319 ? -42.909 -2.779 49.904 1.00 59.91 319 ILE A N 1
ATOM 2467 C CA . ILE A 1 319 ? -42.803 -3.199 51.307 1.00 59.91 319 ILE A CA 1
ATOM 2468 C C . ILE A 1 319 ? -43.670 -2.284 52.184 1.00 59.91 319 ILE A C 1
ATOM 2470 O O . ILE A 1 319 ? -44.496 -2.784 52.943 1.00 59.91 319 ILE A O 1
ATOM 2474 N N . CYS A 1 320 ? -43.611 -0.961 52.001 1.00 50.94 320 CYS A N 1
ATOM 2475 C CA . CYS A 1 320 ? -44.464 -0.017 52.733 1.00 50.94 320 CYS A CA 1
ATOM 2476 C C . CYS A 1 320 ? -45.973 -0.181 52.454 1.00 50.94 320 CYS A C 1
ATOM 2478 O O . CYS A 1 320 ? -46.781 0.122 53.328 1.00 50.94 320 CYS A O 1
ATOM 2480 N N . ARG A 1 321 ? -46.380 -0.665 51.269 1.00 52.03 321 ARG A N 1
ATOM 2481 C CA . ARG A 1 321 ? -47.794 -0.977 50.959 1.00 52.03 321 ARG A CA 1
ATOM 2482 C C . ARG A 1 321 ? -48.239 -2.350 51.468 1.00 52.03 321 ARG A C 1
ATOM 2484 O O . ARG A 1 321 ? -49.384 -2.494 51.880 1.00 52.03 321 ARG A O 1
ATOM 2491 N N . THR A 1 322 ? -47.353 -3.344 51.441 1.00 47.41 322 THR A N 1
ATOM 2492 C CA . THR A 1 322 ? -47.640 -4.722 51.887 1.00 47.41 322 THR A CA 1
ATOM 2493 C C . THR A 1 322 ? -47.663 -4.809 53.412 1.00 47.41 322 THR A C 1
ATOM 2495 O O . THR A 1 322 ? -48.458 -5.538 53.994 1.00 47.41 322 THR A O 1
ATOM 2498 N N . MET A 1 323 ? -46.876 -3.965 54.077 1.00 43.69 323 MET A N 1
ATOM 2499 C CA . MET A 1 323 ? -46.898 -3.740 55.521 1.00 43.69 323 MET A CA 1
ATOM 2500 C C . MET A 1 323 ? -48.012 -2.747 55.912 1.00 43.69 323 MET A C 1
ATOM 2502 O O . MET A 1 323 ? -47.847 -1.893 56.783 1.00 43.69 323 MET A O 1
ATOM 2506 N N . GLY A 1 324 ? -49.176 -2.875 55.264 1.00 46.16 324 GLY A N 1
ATOM 2507 C CA . GLY A 1 324 ? -50.418 -2.136 55.508 1.00 46.16 324 GLY A CA 1
ATOM 2508 C C . GLY A 1 324 ? -51.076 -2.446 56.858 1.00 46.16 324 GLY A C 1
ATOM 2509 O O . GLY A 1 324 ? -52.295 -2.432 56.970 1.00 46.16 324 GLY A O 1
ATOM 2510 N N . MET A 1 325 ? -50.274 -2.707 57.889 1.00 39.88 325 MET A N 1
ATOM 2511 C CA . MET A 1 325 ? -50.690 -2.788 59.287 1.00 39.88 325 MET A CA 1
ATOM 2512 C C . MET A 1 325 ? -49.879 -1.817 60.166 1.00 39.88 325 MET A C 1
ATOM 2514 O O . MET A 1 325 ? -49.695 -2.050 61.349 1.00 39.88 325 MET A O 1
ATOM 2518 N N . PHE A 1 326 ? -49.402 -0.704 59.596 1.00 45.16 326 PHE A N 1
ATOM 2519 C CA . PHE A 1 326 ? -48.888 0.458 60.345 1.00 45.16 326 PHE A CA 1
ATOM 2520 C C . PHE A 1 326 ? -49.418 1.802 59.809 1.00 45.16 326 PHE A C 1
ATOM 2522 O O . PHE A 1 326 ? -48.891 2.872 60.117 1.00 45.16 326 PHE A O 1
ATOM 2529 N N . PHE A 1 327 ? -50.522 1.775 59.051 1.00 44.34 327 PHE A N 1
ATOM 2530 C CA . PHE A 1 327 ? -51.171 2.974 58.496 1.00 44.34 327 PHE A CA 1
ATOM 2531 C C . PHE A 1 327 ? -51.699 3.958 59.560 1.00 44.34 327 PHE A C 1
ATOM 2533 O O . PHE A 1 327 ? -52.063 5.082 59.225 1.00 44.34 327 PHE A O 1
ATOM 2540 N N . TYR A 1 328 ? -51.692 3.583 60.843 1.00 42.88 328 TYR A N 1
ATOM 2541 C CA . TYR A 1 328 ? -52.141 4.454 61.930 1.00 42.88 328 TYR A CA 1
ATOM 2542 C C . TYR A 1 328 ? -51.099 5.504 62.362 1.00 42.88 328 TYR A C 1
ATOM 2544 O O . TYR A 1 328 ? -51.469 6.502 62.972 1.00 42.88 328 TYR A O 1
ATOM 2552 N N . ILE A 1 329 ? -49.812 5.338 62.019 1.00 47.47 329 ILE A N 1
ATOM 2553 C CA . ILE A 1 329 ? -48.758 6.287 62.437 1.00 47.47 329 ILE A CA 1
ATOM 2554 C C . ILE A 1 329 ? -48.417 7.291 61.319 1.00 47.47 329 ILE A C 1
ATOM 2556 O O . ILE A 1 329 ? -48.203 8.471 61.592 1.00 47.47 329 ILE A O 1
ATOM 2560 N N . ALA A 1 330 ? -48.470 6.888 60.044 1.00 41.03 330 ALA A N 1
ATOM 2561 C CA . ALA A 1 330 ? -48.162 7.783 58.919 1.00 41.03 330 ALA A CA 1
ATOM 2562 C C . ALA A 1 330 ? -49.219 8.886 58.693 1.00 41.03 330 ALA A C 1
ATOM 2564 O O . ALA A 1 330 ? -48.910 9.943 58.145 1.00 41.03 330 ALA A O 1
ATOM 2565 N N . MET A 1 331 ? -50.456 8.687 59.161 1.00 40.62 331 MET A N 1
ATOM 2566 C CA . MET A 1 331 ? -51.519 9.690 59.036 1.00 40.62 331 MET A CA 1
ATOM 2567 C C . MET A 1 331 ? -51.364 10.861 60.033 1.00 40.62 331 MET A C 1
ATOM 2569 O O . MET A 1 331 ? -51.946 11.920 59.816 1.00 40.62 331 MET A O 1
ATOM 2573 N N . GLN A 1 332 ? -50.525 10.719 61.070 1.00 38.44 332 GLN A N 1
ATOM 2574 C CA . GLN A 1 332 ? -50.191 11.789 62.026 1.00 38.44 332 GLN A CA 1
ATOM 2575 C C . GLN A 1 332 ? -49.024 12.685 61.570 1.00 38.44 332 GLN A C 1
ATOM 2577 O O . GLN A 1 332 ? -48.921 13.820 62.024 1.00 38.44 332 GLN A O 1
ATOM 2582 N N . MET A 1 333 ? -48.178 12.232 60.638 1.00 37.62 333 MET A N 1
ATOM 2583 C CA . MET A 1 333 ? -47.042 13.022 60.127 1.00 37.62 333 MET A CA 1
ATOM 2584 C C . MET A 1 333 ? -47.286 13.657 58.754 1.00 37.62 333 MET A C 1
ATOM 2586 O O . MET A 1 333 ? -46.394 14.280 58.186 1.00 37.62 333 MET A O 1
ATOM 2590 N N . ASN A 1 334 ? -48.521 13.600 58.252 1.00 37.31 334 ASN A N 1
ATOM 2591 C CA . ASN A 1 334 ? -48.950 14.326 57.055 1.00 37.31 334 ASN A CA 1
ATOM 2592 C C . ASN A 1 334 ? -49.206 15.824 57.333 1.00 37.31 334 ASN A C 1
ATOM 2594 O O . ASN A 1 334 ? -50.126 16.430 56.784 1.00 37.31 334 ASN A O 1
ATOM 2598 N N . LEU A 1 335 ? -48.393 16.442 58.197 1.00 41.31 335 LEU A N 1
ATOM 2599 C CA . LEU A 1 335 ? -48.389 17.884 58.396 1.00 41.31 335 LEU A CA 1
ATOM 2600 C C . LEU A 1 335 ? -47.076 18.478 57.868 1.00 41.31 335 LEU A C 1
ATOM 2602 O O . LEU A 1 335 ? -46.067 18.533 58.560 1.00 41.31 335 LEU A O 1
ATOM 2606 N N . LYS A 1 336 ? -47.184 19.015 56.647 1.00 38.28 336 LYS A N 1
ATOM 2607 C CA . LYS A 1 336 ? -46.361 20.090 56.068 1.00 38.28 336 LYS A CA 1
ATOM 2608 C C . LYS A 1 336 ? -44.943 19.727 55.617 1.00 38.28 336 LYS A C 1
ATOM 2610 O O . LYS A 1 336 ? -43.966 20.146 56.220 1.00 38.28 336 LYS A O 1
ATOM 2615 N N . LEU A 1 337 ? -44.840 19.160 54.419 1.00 34.06 337 LEU A N 1
ATOM 2616 C CA . LEU A 1 337 ? -43.748 19.497 53.495 1.00 34.06 337 LEU A CA 1
ATOM 2617 C C . LEU A 1 337 ? -44.328 19.689 52.091 1.00 34.06 337 LEU A C 1
ATOM 2619 O O . LEU A 1 337 ? -44.162 18.893 51.174 1.00 34.06 337 LEU A O 1
ATOM 2623 N N . THR A 1 338 ? -45.074 20.784 51.953 1.00 36.28 338 THR A N 1
ATOM 2624 C CA . THR A 1 338 ? -45.490 21.341 50.667 1.00 36.28 338 THR A CA 1
ATOM 2625 C C . THR A 1 338 ? -44.278 22.032 50.045 1.00 36.28 338 THR A C 1
ATOM 2627 O O . THR A 1 338 ? -44.039 23.210 50.305 1.00 36.28 338 THR A O 1
ATOM 2630 N N . ILE A 1 339 ? -43.489 21.321 49.240 1.00 35.22 339 ILE A N 1
ATOM 2631 C CA . ILE A 1 339 ? -42.476 21.962 48.392 1.00 35.22 339 ILE A CA 1
ATOM 2632 C C . ILE A 1 339 ? -43.126 22.276 47.043 1.00 35.22 339 ILE A C 1
ATOM 2634 O O . ILE A 1 339 ? -43.457 21.396 46.250 1.00 35.22 339 ILE A O 1
ATOM 2638 N N . LYS A 1 340 ? -43.365 23.576 46.850 1.00 33.38 340 LYS A N 1
ATOM 2639 C CA . LYS A 1 340 ? -43.763 24.234 45.603 1.00 33.38 340 LYS A CA 1
ATOM 2640 C C . LYS A 1 340 ? -42.920 23.727 44.427 1.00 33.38 340 LYS A C 1
ATOM 2642 O O . LYS A 1 340 ? -41.697 23.811 44.464 1.00 33.38 340 LYS A O 1
ATOM 2647 N N . ARG A 1 341 ? -43.599 23.303 43.357 1.00 33.03 341 ARG A N 1
ATOM 2648 C CA . ARG A 1 341 ? -43.033 23.274 42.003 1.00 33.03 341 ARG A CA 1
ATOM 2649 C C . ARG A 1 341 ? -42.632 24.696 41.601 1.00 33.03 341 ARG A C 1
ATOM 2651 O O . ARG A 1 341 ? -43.456 25.600 41.720 1.00 33.03 341 ARG A O 1
ATOM 2658 N N . TYR A 1 342 ? -41.433 24.850 41.058 1.00 30.95 342 TYR A N 1
ATOM 2659 C CA . TYR A 1 342 ? -41.130 25.879 40.067 1.00 30.95 342 TYR A CA 1
ATOM 2660 C C . TYR A 1 342 ? -40.669 25.167 38.790 1.00 30.95 342 TYR A C 1
ATOM 2662 O O . TYR A 1 342 ? -39.834 24.266 38.897 1.00 30.95 342 TYR A O 1
ATOM 2670 N N . PRO A 1 343 ? -41.237 25.495 37.619 1.00 38.56 343 PRO A N 1
ATOM 2671 C CA . PRO A 1 343 ? -40.648 25.158 36.336 1.00 38.56 343 PRO A CA 1
ATOM 2672 C C . PRO A 1 343 ? -39.646 26.247 35.908 1.00 38.56 343 PRO A C 1
ATOM 2674 O O . PRO A 1 343 ? -39.690 27.368 36.416 1.00 38.56 343 PRO A O 1
ATOM 2677 N N . ASP A 1 344 ? -38.810 25.873 34.942 1.00 35.31 344 ASP A N 1
ATOM 2678 C CA . ASP A 1 344 ? -37.968 26.710 34.077 1.00 35.31 344 ASP A CA 1
ATOM 2679 C C . ASP A 1 344 ? -36.623 27.202 34.647 1.00 35.31 344 ASP A C 1
ATOM 2681 O O . ASP A 1 344 ? -36.557 28.162 35.414 1.00 35.31 344 ASP A O 1
ATOM 2685 N N . LEU A 1 345 ? -35.536 26.547 34.209 1.00 33.81 345 LEU A N 1
ATOM 2686 C CA . LEU A 1 345 ? -34.530 27.122 33.298 1.00 33.81 345 LEU A CA 1
ATOM 2687 C C . LEU A 1 345 ? -33.721 26.018 32.600 1.00 33.81 345 LEU A C 1
ATOM 2689 O O . LEU A 1 345 ? -33.304 25.068 33.302 1.00 33.81 345 LEU A O 1
#

Foldseek 3Di:
DPDPPCVVVVVVVVVVVVVVVVVVVVVVVVVVVVVVVVVVVVVVDDDDDPVVQVVVCVVVVDRPDDDPVCVVVDDDDDDDPVRLVVVQVVLLVLVVVLVVVADADPQFPDWDGDSSWIWTDRALFWIWIKHAADPNHRNAIATPDIATLFDAPVFGPDDDPVVRVVVRVVLSVVLVVDPHSNVSVCVVRLVVLLVVLLVVLVVVVVVVDPDDDDPDDDDDPPPDDFPKDKAQDDDDPPPPDPDPDDDPRKIWIWTQDPVRDTAIDIPDFFAQPVPRHTDGQDARRNHGDVPVSSVRVVVRVVVRVVVVVVVVVVVVVVVVVVVVVVVVPVVVPPPDDPDDDDDDD

pLDDT: mean 75.92, std 18.38, range [28.25, 97.12]

Radius of gyration: 45.36 Å; chains: 1; bounding box: 158×45×108 Å

Secondary structure (DSSP, 8-state):
--SSSSHHHHHHHHHHHHHHHHHHHHHHHHHHHHHHHHHHHHHHSPP---HHHHHHHHHHSS-SS--GGGGGG--PPPPPHHHHHHHHHHHHHHHHHHHHHSPPPTT--EEEEETTEEEEEETTTEEEEEEEEETTEEEEEEEEEEEE--EETTEE----HHHHHHHHHHHHHHHHH-SSHHHHHHHHHHHHHHHHHHHHHHHHHHHH--S---------TT------EEEE----TTTTS--S--PPPPEEEEEE-TTS-EEEEESS--B-TTTSSBPPB---TTSB-HHHHHHHHHHHHHHHHHHHHHHHHHHHHHHHHHTTT-HHHHTTS-S----------